Protein AF-A0A1I3MC07-F1 (afdb_monomer)

pLDDT: mean 80.24, std 15.97, range [34.09, 95.62]

Mean predicted aligned error: 20.48 Å

Sequence (296 aa):
MKSFFRLRNGIYFSRSQRMGLIVLLFLILCTQTLFFVSGFFGKMHDSSKFVENKELGLKLDSIRLIVERLEKTKKFVFNPNFITDERAYFLEMSVEEYDRLKVFREQGRFVNSAKDFQSVTGVTDAWLLKYEEKFRFPVWTTRKKVDKEGENKDWNARSKEVEIEKVDINQASKERLMEVRGIGEVLSERILKEREKFGAFVSVEQFGFIWGIKPEVALEMEKHFVVADTKLKKIIYINRADRNELKLIPYLNYGIALDIIKHRSMNGDLKSIEDLKEIKNIPLDKVGIINLYLDF

Secondary structure (DSSP, 8-state):
--PPPPPSSS----HHHHHHHHHHHHHHHHHHHHHHHHHHHHHHHHTT-----HHHHHHHHHHHHHHHHHHHHS---B-GGG--HHHHHHTT--HHHHHHHHHHHHTT----SHHHHHHHH---HHHHHHHGGGB---HHHHGGGT--SS----TT---------PEETTT--HHHHHTSTT--HHHHHHHHHHHHHHSS-S-GGGGGGSTT--HHHHHHHHHHEE----TT---EETTT--HHHHTTSTT--HHHHHHHHHHHHHH----SHHHHHTSTT--GGGHHHHHTTEE-

InterPro domains:
  IPR010994 RuvA domain 2-like [SSF47781] (160-227)
  IPR010994 RuvA domain 2-like [SSF47781] (224-283)
  IPR051675 Endonuclease/exonuclease/phosphatase family domain-containing protein 1 [PTHR21180] (151-227)
  IPR060575 SAM-like, helix-hairpin-helix tandem [PF12836] (162-224)
  IPR060575 SAM-like, helix-hairpin-helix tandem [PF12836] (235-283)

Foldseek 3Di:
DDDDDDDPDDDDDDPVRVVVVVVVVVVVVVVVVVVVVVVVVVVVVVVPPPPPVVVVVVVVVVVVVVVVVCVVPDLQADAPLPQDPVNCVVLVHDPQLVVQSVVCVVVVHGQQALVSSCVRSVDDPVSSVVCRVRHDGDPVSVVPPPPPDDDDDDPPPDPPPPQQPAAALLPDDLVLLCVQPQDDNVNSVQSVVVCVLLVHDQALCVQVVRPPQDPVSSVSNVSRYDNPDPVSAAADALLPDDLVRQCSQPPDDSVQSVLSVVLCVPPNDDDDLVSSVVRDPHPPVCSVVSVSRYDD

Organism: NCBI:txid1150112

Solvent-accessible surface area (backbone atoms only — not comparable to full-atom values): 17995 Å² total; per-residue (Å²): 139,83,89,77,89,83,74,99,68,96,75,86,71,50,78,67,53,49,52,50,52,52,53,50,53,49,51,53,51,52,52,52,50,50,54,50,49,53,56,49,54,57,54,58,68,62,71,72,64,75,69,78,48,60,68,57,52,52,48,51,52,51,51,49,53,50,50,54,49,49,58,76,67,43,86,71,64,47,42,75,87,68,66,45,75,72,50,32,53,78,66,71,49,53,72,68,31,47,47,42,45,50,55,43,42,75,72,74,47,77,64,61,46,67,70,47,40,33,72,57,27,65,59,51,71,72,58,45,71,75,46,48,89,27,54,47,73,64,77,83,53,66,61,80,74,76,81,86,73,88,77,96,71,75,98,72,74,72,80,73,74,74,78,62,80,58,41,41,57,81,73,55,51,59,68,64,46,39,70,41,80,88,31,46,74,72,52,26,54,48,53,54,50,50,30,61,74,54,67,42,57,81,50,67,71,57,46,60,74,40,88,89,50,49,68,73,38,32,60,50,45,58,57,48,34,42,60,77,68,64,81,76,60,73,72,40,48,62,74,74,51,50,62,72,60,42,40,68,42,69,96,35,46,72,66,41,23,49,45,54,53,50,45,37,74,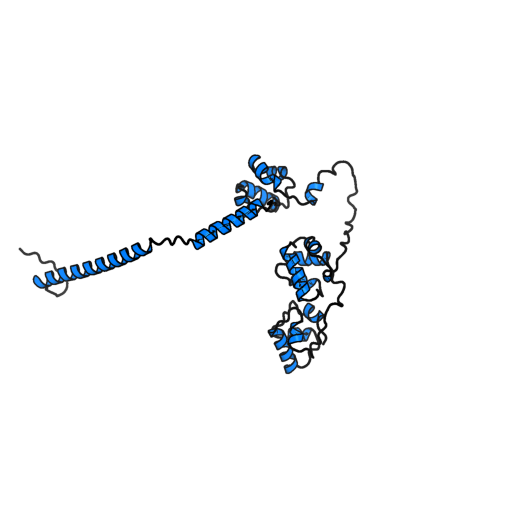74,75,41,78,59,81,51,78,69,59,52,71,73,36,90,73,55,61,73,94,45,46,74,61,44,52,77,37,49,40,105

Radius of gyration: 38.06 Å; Cα contacts (8 Å, |Δi|>4): 224; chains: 1; bounding box: 108×57×107 Å

Nearest PDB structures (foldseek):
  8dss-assembly1_B  TM=8.699E-01  e=1.090E-02  Geobacillus stearothermophilus ATCC 7953
  3bzk-assembly1_A  TM=4.511E-01  e=9.906E-02  Pseudomonas aeruginosa
  2oce-assembly1_A  TM=4.710E-01  e=3.606E-01  Pseudomonas aeruginosa PAO1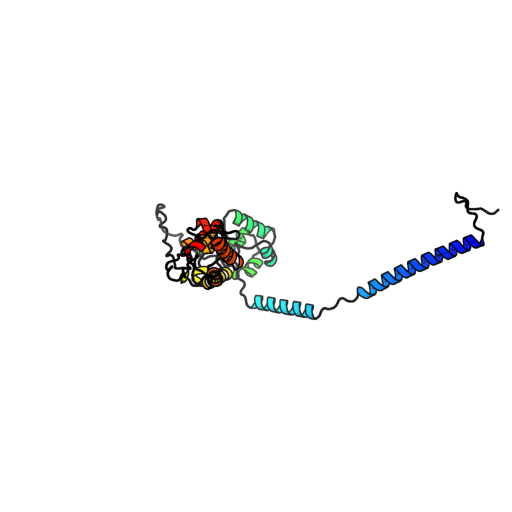
  5nr6-assembly1_A  TM=2.312E-01  e=2.942E+00  Dictyostelium discoideum

Structure (mmCIF, N/CA/C/O backbone):
data_AF-A0A1I3MC07-F1
#
_entry.id   AF-A0A1I3MC07-F1
#
loop_
_atom_site.group_PDB
_atom_site.id
_atom_site.type_symbol
_atom_site.label_atom_id
_atom_site.label_alt_id
_atom_site.label_comp_id
_atom_site.label_asym_id
_atom_site.label_entity_id
_atom_site.label_seq_id
_atom_site.pdbx_PDB_ins_code
_atom_site.Cartn_x
_atom_site.Cartn_y
_atom_site.Cartn_z
_atom_site.occupancy
_atom_site.B_iso_or_equiv
_atom_site.auth_seq_id
_atom_site.auth_comp_id
_atom_site.auth_asym_id
_atom_site.auth_atom_id
_atom_site.pdbx_PDB_model_num
ATOM 1 N N . MET A 1 1 ? 59.610 13.243 78.233 1.00 36.50 1 MET A N 1
ATOM 2 C CA . MET A 1 1 ? 59.289 11.960 77.573 1.00 36.50 1 MET A CA 1
ATOM 3 C C . MET A 1 1 ? 58.530 12.278 76.281 1.00 36.50 1 MET A C 1
ATOM 5 O O . MET A 1 1 ? 57.421 12.784 76.351 1.00 36.50 1 MET A O 1
ATOM 9 N N . LYS A 1 2 ? 59.183 12.167 75.113 1.00 41.47 2 LYS A N 1
ATOM 10 C CA . LYS A 1 2 ? 58.620 12.514 73.790 1.00 41.47 2 LYS A CA 1
ATOM 11 C C . LYS A 1 2 ? 58.251 11.214 73.073 1.00 41.47 2 LYS A C 1
ATOM 13 O O . LYS A 1 2 ? 59.145 10.435 72.760 1.00 41.47 2 LYS A O 1
ATOM 18 N N . SER A 1 3 ? 56.962 10.986 72.836 1.00 49.66 3 SER A N 1
ATOM 19 C CA . SER A 1 3 ? 56.475 9.834 72.071 1.00 49.66 3 SER A CA 1
ATOM 20 C C . SER A 1 3 ? 56.630 10.104 70.570 1.00 49.66 3 SER A C 1
ATOM 22 O O . SER A 1 3 ? 56.121 11.096 70.049 1.00 49.66 3 SER A O 1
ATOM 24 N N . PHE A 1 4 ? 57.400 9.250 69.893 1.00 51.19 4 PHE A N 1
ATOM 25 C CA . PHE A 1 4 ? 57.618 9.260 68.448 1.00 51.19 4 PHE A CA 1
ATOM 26 C C . PHE A 1 4 ? 56.686 8.238 67.789 1.00 51.19 4 PHE A C 1
ATOM 28 O O . PHE A 1 4 ? 56.799 7.043 68.044 1.00 51.19 4 PHE A O 1
ATOM 35 N N . PHE A 1 5 ? 55.817 8.696 66.890 1.00 54.25 5 PHE A N 1
ATOM 36 C CA . PHE A 1 5 ? 55.046 7.827 66.000 1.00 54.25 5 PHE A CA 1
ATOM 37 C C . PHE A 1 5 ? 55.989 7.256 64.917 1.00 54.25 5 PHE A C 1
ATOM 39 O O . PHE A 1 5 ? 56.624 8.027 64.192 1.00 54.25 5 PHE A O 1
ATOM 46 N N . ARG A 1 6 ? 56.142 5.924 64.841 1.00 46.50 6 ARG A N 1
ATOM 47 C CA . ARG A 1 6 ? 56.967 5.217 63.838 1.00 46.50 6 ARG A CA 1
ATOM 48 C C . ARG A 1 6 ? 56.084 4.729 62.686 1.00 46.50 6 ARG A C 1
ATOM 50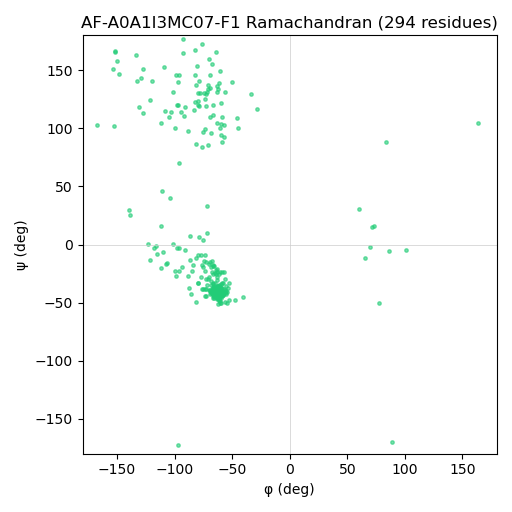 O O . ARG A 1 6 ? 55.231 3.878 62.905 1.00 46.50 6 ARG A O 1
ATOM 57 N N . LEU A 1 7 ? 56.357 5.183 61.462 1.00 54.94 7 LEU A N 1
ATOM 58 C CA . LEU A 1 7 ? 55.986 4.461 60.241 1.00 54.94 7 LEU A CA 1
ATOM 59 C C . LEU A 1 7 ? 57.232 3.749 59.699 1.00 54.94 7 LEU A C 1
ATOM 61 O O . LEU A 1 7 ? 58.329 4.305 59.643 1.00 54.94 7 LEU A O 1
ATOM 65 N N . ARG A 1 8 ? 57.050 2.466 59.394 1.00 54.91 8 ARG A N 1
ATOM 66 C CA . ARG A 1 8 ? 58.047 1.477 58.981 1.00 54.91 8 ARG A CA 1
ATOM 67 C C . ARG A 1 8 ? 58.540 1.796 57.566 1.00 54.91 8 ARG A C 1
ATOM 69 O O . ARG A 1 8 ? 57.947 1.320 56.611 1.00 54.91 8 ARG A O 1
ATOM 76 N N . ASN A 1 9 ? 59.544 2.677 57.469 1.00 53.09 9 ASN A N 1
ATOM 77 C CA . ASN A 1 9 ? 60.671 2.685 56.516 1.00 53.09 9 ASN A CA 1
ATOM 78 C C . ASN A 1 9 ? 61.359 4.073 56.490 1.00 53.09 9 ASN A C 1
ATOM 80 O O . ASN A 1 9 ? 60.849 5.032 55.924 1.00 53.09 9 ASN A O 1
ATOM 84 N N . GLY A 1 10 ? 62.539 4.157 57.114 1.00 61.03 10 GLY A N 1
ATOM 85 C CA . GLY A 1 10 ? 63.718 4.910 56.652 1.00 61.03 10 GLY A CA 1
ATOM 86 C C . GLY A 1 10 ? 63.741 6.441 56.542 1.00 61.03 10 GLY A C 1
ATOM 87 O O . GLY A 1 10 ? 64.838 6.964 56.372 1.00 61.03 10 GLY A O 1
ATOM 88 N N . ILE A 1 11 ? 62.632 7.180 56.636 1.00 61.00 11 ILE A N 1
ATOM 89 C CA . ILE A 1 11 ? 62.656 8.641 56.413 1.00 61.00 11 ILE A CA 1
ATOM 90 C C . ILE A 1 11 ? 62.372 9.401 57.714 1.00 61.00 11 ILE A C 1
ATOM 92 O O . ILE A 1 11 ? 61.239 9.478 58.194 1.00 61.00 11 ILE A O 1
ATOM 96 N N . TYR A 1 12 ? 63.419 9.976 58.308 1.00 67.38 12 TYR A N 1
ATOM 97 C CA . TYR A 1 12 ? 63.314 10.802 59.512 1.00 67.38 12 TYR A CA 1
ATOM 98 C C . TYR A 1 12 ? 63.062 12.261 59.135 1.00 67.38 12 TYR A C 1
ATOM 100 O O . TYR A 1 12 ? 63.991 13.009 58.851 1.00 67.38 12 TYR A O 1
ATOM 108 N N . PHE A 1 13 ? 61.800 12.687 59.179 1.00 74.50 13 PHE A N 1
ATOM 109 C CA . PHE A 1 13 ? 61.466 14.094 58.967 1.00 74.50 13 PHE A CA 1
ATOM 110 C C . PHE A 1 13 ? 61.709 14.926 60.229 1.00 74.50 13 PHE A C 1
ATOM 112 O O . PHE A 1 13 ? 61.212 14.578 61.314 1.00 74.50 13 PHE A O 1
ATOM 119 N N . SER A 1 14 ? 62.425 16.043 60.075 1.00 80.06 14 SER A N 1
ATOM 120 C CA . SER A 1 14 ? 62.610 17.047 61.128 1.00 80.06 14 SER A CA 1
ATOM 121 C C . SER A 1 14 ? 61.273 17.701 61.515 1.00 80.06 14 SER A C 1
ATOM 123 O O . SER A 1 14 ? 60.273 17.596 60.800 1.00 80.06 14 SER A O 1
ATOM 125 N N . ARG A 1 15 ? 61.228 18.408 62.655 1.00 76.12 15 ARG A N 1
ATOM 126 C CA . ARG A 1 15 ? 60.009 19.118 63.091 1.00 76.12 15 ARG A CA 1
ATOM 127 C C . ARG A 1 15 ? 59.510 20.106 62.029 1.00 76.12 15 ARG A C 1
ATOM 129 O O . ARG A 1 15 ? 58.307 20.172 61.809 1.00 76.12 15 ARG A O 1
ATOM 136 N N . SER A 1 16 ? 60.416 20.808 61.346 1.00 79.44 16 SER A N 1
ATOM 137 C CA . SER A 1 16 ? 60.067 21.741 60.268 1.00 79.44 16 SER A CA 1
ATOM 138 C C . SER A 1 16 ? 59.549 21.023 59.019 1.00 79.44 16 SER A C 1
ATOM 140 O O . SER A 1 16 ? 58.554 21.455 58.447 1.00 79.44 16 SER A O 1
ATOM 142 N N . GLN A 1 17 ? 60.138 19.885 58.639 1.00 84.38 17 GLN A N 1
ATOM 143 C CA . GLN A 1 17 ? 59.681 19.101 57.483 1.00 84.38 17 GLN A CA 1
ATOM 144 C C . GLN A 1 17 ? 58.288 18.493 57.693 1.00 84.38 17 GLN A C 1
ATOM 146 O O . GLN A 1 17 ? 57.483 18.473 56.767 1.00 84.38 17 GLN A O 1
ATOM 151 N N . ARG A 1 18 ? 57.965 18.046 58.915 1.00 83.88 18 ARG A N 1
ATOM 152 C CA . ARG A 1 18 ? 56.613 17.554 59.241 1.00 83.88 18 ARG A CA 1
ATOM 153 C C . ARG A 1 18 ? 55.570 18.662 59.155 1.00 83.88 18 ARG A C 1
ATOM 155 O O . ARG A 1 18 ? 54.496 18.426 58.616 1.00 83.88 18 ARG A O 1
ATOM 162 N N . MET A 1 19 ? 55.896 19.864 59.638 1.00 86.62 19 MET A N 1
ATOM 163 C CA . MET A 1 19 ? 55.010 21.023 59.490 1.00 86.62 19 MET A CA 1
ATOM 164 C C . MET A 1 19 ? 54.825 21.393 58.017 1.00 86.62 19 MET A C 1
ATOM 166 O O . MET A 1 19 ? 53.699 21.640 57.603 1.00 86.62 19 MET A O 1
ATOM 170 N N . GLY A 1 20 ? 55.892 21.337 57.213 1.00 89.69 20 GLY A N 1
ATOM 171 C CA . GLY A 1 20 ? 55.810 21.534 55.764 1.00 89.69 20 GLY A CA 1
ATOM 172 C C . GLY A 1 20 ? 54.889 20.523 55.073 1.00 89.69 20 GLY A C 1
ATOM 173 O O . GLY A 1 20 ? 54.045 20.916 54.276 1.00 89.69 20 GLY A O 1
ATOM 174 N N . LEU A 1 21 ? 54.983 19.237 55.429 1.00 89.31 21 LEU A N 1
ATOM 175 C CA . LEU A 1 21 ? 54.097 18.186 54.909 1.00 89.31 21 LEU A CA 1
ATOM 176 C C . LEU A 1 21 ? 52.629 18.405 55.291 1.00 89.31 21 LEU A C 1
ATOM 178 O O . LEU A 1 21 ? 51.749 18.206 54.458 1.00 89.31 21 LEU A O 1
ATOM 182 N N . ILE A 1 22 ? 52.361 18.837 56.526 1.00 90.69 22 ILE A N 1
ATOM 183 C CA . ILE A 1 22 ? 50.999 19.149 56.984 1.00 90.69 22 ILE A CA 1
ATOM 184 C C . ILE A 1 22 ? 50.437 20.348 56.213 1.00 90.69 22 ILE A C 1
ATOM 186 O O . ILE A 1 22 ? 49.301 20.291 55.748 1.00 90.69 22 ILE A O 1
ATOM 190 N N . VAL A 1 23 ? 51.234 21.405 56.025 1.00 93.94 23 VAL A N 1
ATOM 191 C CA . VAL A 1 23 ? 50.835 22.578 55.230 1.00 93.94 23 VAL A CA 1
ATOM 192 C C . VAL A 1 23 ? 50.569 22.182 53.777 1.00 93.94 23 VAL A C 1
ATOM 194 O O . VAL A 1 23 ? 49.564 22.601 53.214 1.00 93.94 23 VAL A O 1
ATOM 197 N N . LEU A 1 24 ? 51.414 21.334 53.184 1.00 92.19 24 LEU A N 1
ATOM 198 C CA . LEU A 1 24 ? 51.230 20.850 51.816 1.00 92.19 24 LEU A CA 1
ATOM 199 C C . LEU A 1 24 ? 49.941 20.028 51.669 1.00 92.19 24 LEU A C 1
ATOM 201 O O . LEU A 1 24 ? 49.169 20.268 50.745 1.00 92.19 24 LEU A O 1
ATOM 205 N N . LEU A 1 25 ? 49.677 19.099 52.593 1.00 93.38 25 LEU A N 1
ATOM 206 C CA . LEU A 1 25 ? 48.437 18.315 52.614 1.00 93.38 25 LEU A CA 1
ATOM 207 C C . LEU A 1 25 ? 47.204 19.209 52.755 1.00 93.38 25 LEU A C 1
ATOM 209 O O . LEU A 1 25 ? 46.210 18.991 52.066 1.00 93.38 25 LEU A O 1
ATOM 213 N N . PHE A 1 26 ? 47.280 20.237 53.601 1.00 95.44 26 PHE A N 1
ATOM 214 C CA . PHE A 1 26 ? 46.209 21.217 53.746 1.00 95.44 26 PHE A CA 1
ATOM 215 C C . PHE A 1 26 ? 45.962 21.986 52.441 1.00 95.44 26 PHE A C 1
ATOM 217 O O . PHE A 1 26 ? 44.819 22.139 52.023 1.00 95.44 26 PHE A O 1
ATOM 224 N N . LEU A 1 27 ? 47.025 22.400 51.748 1.00 94.94 27 LEU A N 1
ATOM 225 C CA . LEU A 1 27 ? 46.939 23.124 50.476 1.00 94.94 27 LEU A CA 1
ATOM 226 C C . LEU A 1 27 ? 46.323 22.257 49.361 1.00 94.94 27 LEU A C 1
ATOM 228 O O . LEU A 1 27 ? 45.484 22.734 48.591 1.00 94.94 27 LEU A O 1
ATOM 232 N N . ILE A 1 28 ? 46.675 20.967 49.314 1.00 95.31 28 ILE A N 1
ATOM 233 C CA . ILE A 1 28 ? 46.061 19.982 48.407 1.00 95.31 28 ILE A CA 1
ATOM 234 C C . ILE A 1 28 ? 44.568 19.816 48.726 1.00 95.31 28 ILE A C 1
ATOM 236 O O . ILE A 1 28 ? 43.737 19.821 47.820 1.00 95.31 28 ILE A O 1
ATOM 240 N N . LEU A 1 29 ? 44.202 19.723 50.007 1.00 95.31 29 LEU A N 1
ATOM 241 C CA . LEU A 1 29 ? 42.801 19.601 50.405 1.00 95.31 29 LEU A CA 1
ATOM 242 C C . LEU A 1 29 ? 42.001 20.860 50.030 1.00 95.31 29 LEU A C 1
ATOM 244 O O . LEU A 1 29 ? 40.920 20.750 49.460 1.00 95.31 29 LEU A O 1
ATOM 248 N N . CYS A 1 30 ? 42.548 22.054 50.282 1.00 95.31 30 CYS A N 1
ATOM 249 C CA . CYS A 1 30 ? 41.926 23.331 49.921 1.00 95.31 30 CYS A CA 1
ATOM 250 C C . CYS A 1 30 ? 41.732 23.498 48.410 1.00 95.31 30 CYS A C 1
ATOM 252 O O . CYS A 1 30 ? 40.721 24.039 47.971 1.00 95.31 30 CYS A O 1
ATOM 254 N N . THR A 1 31 ? 42.688 23.045 47.599 1.00 92.75 31 THR A N 1
ATOM 255 C CA . THR A 1 31 ? 42.556 23.099 46.134 1.00 92.75 31 THR A CA 1
ATOM 256 C C . THR A 1 31 ? 41.505 22.113 45.626 1.00 92.75 31 THR A C 1
ATOM 258 O O . THR A 1 31 ? 40.705 22.476 44.764 1.00 92.75 31 THR A O 1
ATOM 261 N N . GLN A 1 32 ? 41.426 20.908 46.201 1.00 91.56 32 GLN A N 1
ATOM 262 C CA . GLN A 1 32 ? 40.365 19.945 45.886 1.00 91.56 32 GLN A CA 1
ATOM 263 C C . GLN A 1 32 ? 38.975 20.453 46.290 1.00 91.56 32 GLN A C 1
ATOM 265 O O . GLN A 1 32 ? 38.033 20.323 45.506 1.00 91.56 32 GLN A O 1
ATOM 270 N N . THR A 1 33 ? 38.831 21.074 47.467 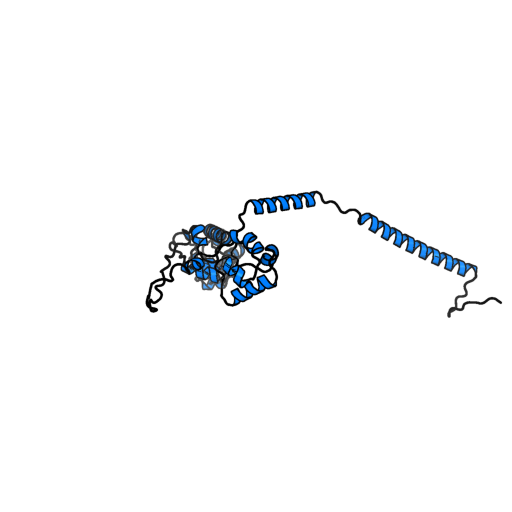1.00 90.44 33 THR A N 1
ATOM 271 C CA . THR A 1 33 ? 37.547 21.655 47.892 1.00 90.44 33 THR A CA 1
ATOM 272 C C . THR A 1 33 ? 37.144 22.838 47.019 1.00 90.44 33 THR A C 1
ATOM 274 O O . THR A 1 33 ? 35.982 22.918 46.632 1.00 90.44 33 THR A O 1
ATOM 277 N N . LEU A 1 34 ? 38.081 23.705 46.624 1.00 90.69 34 LEU A N 1
ATOM 278 C CA . LEU A 1 34 ? 37.825 24.783 45.662 1.00 90.69 34 LEU A CA 1
ATOM 279 C C . LEU A 1 34 ? 37.322 24.253 44.314 1.00 90.69 34 LEU A C 1
ATOM 281 O O . LEU A 1 34 ? 36.357 24.792 43.778 1.00 90.69 34 LEU A O 1
ATOM 285 N N . PHE A 1 35 ? 37.934 23.188 43.788 1.00 89.56 35 PHE A N 1
ATOM 286 C CA . PHE A 1 35 ? 37.517 22.575 42.522 1.00 89.56 35 PHE A CA 1
ATOM 287 C C . PHE A 1 35 ? 36.141 21.899 42.626 1.00 89.56 35 PHE A C 1
ATOM 289 O O . PHE A 1 35 ? 35.323 21.976 41.710 1.00 89.56 35 PHE A O 1
ATOM 296 N N . PHE A 1 36 ? 35.853 21.259 43.762 1.00 87.00 36 PHE A N 1
ATOM 297 C CA . PHE A 1 36 ? 34.544 20.663 44.020 1.00 87.00 36 PHE A CA 1
ATOM 298 C C . PHE A 1 36 ? 33.449 21.730 44.141 1.00 87.00 36 PHE A C 1
ATOM 300 O O . PHE A 1 36 ? 32.384 21.597 43.540 1.00 87.00 36 PHE A O 1
ATOM 307 N N . VAL A 1 37 ? 33.723 22.819 44.864 1.00 85.19 37 VAL A N 1
ATOM 308 C CA . VAL A 1 37 ? 32.797 23.945 45.029 1.00 85.19 37 VAL A CA 1
ATOM 309 C C . VAL A 1 37 ? 32.569 24.662 43.695 1.00 85.19 37 VAL A C 1
ATOM 311 O O . VAL A 1 37 ? 31.419 24.916 43.348 1.00 85.19 37 VAL A O 1
ATOM 314 N N . SER A 1 38 ? 33.608 24.921 42.893 1.00 80.75 38 SER A N 1
ATOM 315 C CA . SER A 1 38 ? 33.438 25.545 41.571 1.00 80.75 38 SER A CA 1
ATOM 316 C C . SER A 1 38 ? 32.632 24.664 40.607 1.00 80.75 38 SER A C 1
ATOM 318 O O . SER A 1 38 ? 31.739 25.167 39.923 1.00 80.75 38 SER A O 1
ATOM 320 N N . GLY A 1 39 ? 32.861 23.346 40.606 1.00 75.62 39 GLY A N 1
ATOM 321 C CA . GLY A 1 39 ? 32.066 22.388 39.832 1.00 75.62 39 GLY A CA 1
ATOM 322 C C . GLY A 1 39 ? 30.612 22.263 40.307 1.00 75.62 39 GLY A C 1
ATOM 323 O O . GLY A 1 39 ? 29.710 22.072 39.490 1.00 75.62 39 GLY A O 1
ATOM 324 N N . PHE A 1 40 ? 30.360 22.404 41.612 1.00 72.06 40 PHE A N 1
ATOM 325 C CA . PHE A 1 40 ? 29.014 22.381 42.192 1.00 72.06 40 PHE A CA 1
ATOM 326 C C . PHE A 1 40 ? 28.229 23.668 41.890 1.00 72.06 40 PHE A C 1
ATOM 328 O O . PHE A 1 40 ? 27.086 23.596 41.439 1.00 72.06 40 PHE A O 1
ATOM 335 N N . PHE A 1 41 ? 28.850 24.844 42.033 1.00 63.16 41 PHE A N 1
ATOM 336 C CA . PHE A 1 41 ? 28.229 26.121 41.659 1.00 63.16 41 PHE A CA 1
ATOM 337 C C . PHE A 1 41 ? 28.015 26.249 40.143 1.00 63.16 41 PHE A C 1
ATOM 339 O O . PHE A 1 41 ? 26.987 26.778 39.721 1.00 63.16 41 PHE A O 1
ATOM 346 N N . GLY A 1 42 ? 28.915 25.693 39.321 1.00 62.34 42 GLY A N 1
ATOM 347 C CA . GLY A 1 42 ? 28.729 25.608 37.869 1.00 62.34 42 GLY A CA 1
ATOM 348 C C . GLY A 1 42 ? 27.494 24.790 37.467 1.00 62.34 42 GLY A C 1
ATOM 349 O O . GLY A 1 42 ? 26.768 25.186 36.561 1.00 62.34 42 GLY A O 1
ATOM 350 N N . LYS A 1 43 ? 27.195 23.699 38.187 1.00 57.81 43 LYS A N 1
ATOM 351 C CA . LYS A 1 43 ? 25.987 22.881 37.961 1.00 57.81 43 LYS A CA 1
ATOM 352 C C . LYS A 1 43 ? 24.705 23.507 38.527 1.00 57.81 43 LYS A C 1
ATOM 354 O O . LYS A 1 43 ? 23.632 23.279 37.978 1.00 57.81 43 LYS A O 1
ATOM 359 N N . MET A 1 44 ? 24.793 24.321 39.582 1.00 54.75 44 MET A N 1
ATOM 360 C CA . MET A 1 44 ? 23.635 25.057 40.114 1.00 54.75 44 MET A CA 1
ATOM 361 C C . MET A 1 44 ? 23.193 26.225 39.218 1.00 54.75 44 MET A C 1
ATOM 363 O O . MET A 1 44 ? 22.003 26.528 39.186 1.00 54.75 44 MET A O 1
ATOM 367 N N . HIS A 1 45 ? 24.103 26.854 38.464 1.00 53.25 45 HIS A N 1
ATOM 368 C CA . HIS A 1 45 ? 23.737 27.938 37.539 1.00 53.25 45 HIS A CA 1
ATOM 369 C C . HIS A 1 45 ? 23.040 27.444 36.255 1.00 53.25 45 HIS A C 1
ATOM 371 O O . HIS A 1 45 ? 22.345 28.220 35.605 1.00 53.25 45 HIS A O 1
ATOM 377 N N . ASP A 1 46 ? 23.180 26.160 35.911 1.00 51.94 46 ASP A N 1
ATOM 378 C CA . ASP A 1 46 ? 22.566 25.563 34.712 1.00 51.94 46 ASP A CA 1
ATOM 379 C C . ASP A 1 46 ? 21.195 24.910 34.999 1.00 51.94 46 ASP A C 1
ATOM 381 O O . ASP A 1 46 ? 20.355 24.759 34.117 1.00 51.94 46 ASP A O 1
ATOM 385 N N . SER A 1 47 ? 20.902 24.598 36.267 1.00 49.41 47 SER A N 1
ATOM 386 C CA . SER A 1 47 ? 19.628 23.987 36.683 1.00 49.41 47 SER A CA 1
ATOM 387 C C . SER A 1 47 ? 18.446 24.970 36.756 1.00 49.41 47 SER A C 1
ATOM 389 O O . SER A 1 47 ? 17.314 24.529 36.954 1.00 49.41 47 SER A O 1
ATOM 391 N N . SER A 1 48 ? 18.669 26.284 36.632 1.00 46.22 48 SER A N 1
ATOM 392 C CA . SER A 1 48 ? 17.615 27.308 36.759 1.00 46.22 48 SER A CA 1
ATOM 393 C C . SER A 1 48 ? 17.100 27.857 35.426 1.00 46.22 48 SER A C 1
ATOM 395 O O . SER A 1 48 ? 16.175 28.668 35.420 1.00 46.22 48 SER A O 1
ATOM 397 N N . LYS A 1 49 ? 17.611 27.377 34.287 1.00 46.06 49 LYS A N 1
ATOM 398 C CA . LYS A 1 49 ? 16.987 27.612 32.980 1.00 46.06 49 LYS A CA 1
ATOM 399 C C . LYS A 1 49 ? 16.097 26.431 32.604 1.00 46.06 49 LYS A C 1
ATOM 401 O O . LYS A 1 49 ? 16.351 25.725 31.632 1.00 46.06 49 LYS A O 1
ATOM 406 N N . PHE A 1 50 ? 14.977 26.284 33.314 1.00 45.69 50 PHE A N 1
ATOM 407 C CA . PHE A 1 50 ? 13.764 25.881 32.607 1.00 45.69 50 PHE A CA 1
ATOM 408 C C . PHE A 1 50 ? 13.525 26.990 31.582 1.00 45.69 50 PHE A C 1
ATOM 410 O O . PHE A 1 50 ? 13.010 28.058 31.906 1.00 45.69 50 PHE A O 1
ATOM 417 N N . VAL A 1 51 ? 14.020 26.792 30.361 1.00 56.06 51 VAL A N 1
ATOM 418 C CA . VAL A 1 51 ? 13.595 27.599 29.227 1.00 56.06 51 VAL A CA 1
ATOM 419 C C . VAL A 1 51 ? 12.105 27.327 29.137 1.00 56.06 51 VAL A C 1
ATOM 421 O O . VAL A 1 51 ? 11.696 26.264 28.672 1.00 56.06 51 VAL A O 1
ATOM 424 N N . GLU A 1 52 ? 11.297 28.250 29.657 1.00 55.38 52 GLU A N 1
ATOM 425 C CA . GLU A 1 52 ? 9.892 28.354 29.308 1.00 55.38 52 GLU A CA 1
ATOM 426 C C . GLU A 1 52 ? 9.888 28.584 27.804 1.00 55.38 52 GLU A C 1
ATOM 428 O O . GLU A 1 52 ? 10.065 29.690 27.291 1.00 55.38 52 GLU A O 1
ATOM 433 N N . ASN A 1 53 ? 9.876 27.470 27.085 1.00 64.81 53 ASN A N 1
ATOM 434 C CA . ASN A 1 53 ? 10.015 27.445 25.657 1.00 64.81 53 ASN A CA 1
ATOM 435 C C . ASN A 1 53 ? 8.653 27.903 25.158 1.00 64.81 53 ASN A C 1
ATOM 437 O O . ASN A 1 53 ? 7.754 27.098 24.944 1.00 64.81 53 ASN A O 1
ATOM 441 N N . LYS A 1 54 ? 8.464 29.225 25.110 1.00 68.94 54 LYS A N 1
ATOM 442 C CA . LYS A 1 54 ? 7.201 29.880 24.766 1.00 68.94 54 LYS A CA 1
ATOM 443 C C . LYS A 1 54 ? 6.666 29.341 23.446 1.00 68.94 54 LYS A C 1
ATOM 445 O O . LYS A 1 54 ? 5.468 29.176 23.286 1.00 68.94 54 LYS A O 1
ATOM 450 N N . GLU A 1 55 ? 7.561 28.983 22.531 1.00 71.94 55 GLU A N 1
ATOM 451 C CA . GLU A 1 55 ? 7.227 28.311 21.281 1.00 71.94 55 GLU A CA 1
ATOM 452 C C . GLU A 1 55 ? 6.629 26.911 21.496 1.00 71.94 55 GLU A C 1
ATOM 454 O O . GLU A 1 55 ? 5.683 26.524 20.818 1.00 71.94 55 GLU A O 1
ATOM 459 N N . LEU A 1 56 ? 7.147 26.156 22.462 1.00 75.94 56 LEU A N 1
ATOM 460 C CA . LEU A 1 56 ? 6.661 24.832 22.846 1.00 75.94 56 LEU A CA 1
ATOM 461 C C . LEU A 1 56 ? 5.324 24.920 23.599 1.00 75.94 56 LEU A C 1
ATOM 463 O O . LEU A 1 56 ? 4.431 24.125 23.322 1.00 75.94 56 LEU A O 1
ATOM 467 N N . GLY A 1 57 ? 5.147 25.931 24.457 1.00 76.81 57 GLY A N 1
ATOM 468 C CA . GLY A 1 57 ? 3.857 26.266 25.073 1.00 76.81 57 GLY A CA 1
ATOM 469 C C . GLY A 1 57 ? 2.800 26.641 24.030 1.00 76.81 57 GLY A C 1
ATOM 470 O O . GLY A 1 57 ? 1.728 26.050 23.999 1.00 76.81 57 GLY A O 1
ATOM 471 N N . LEU A 1 58 ? 3.142 27.515 23.077 1.00 81.25 58 LEU A N 1
ATOM 472 C CA . LEU A 1 58 ? 2.264 27.887 21.958 1.00 81.25 58 LEU A CA 1
ATOM 473 C C . LEU A 1 58 ? 1.939 26.695 21.040 1.00 81.25 58 LEU A C 1
ATOM 475 O O . LEU A 1 58 ? 0.820 26.578 20.535 1.00 81.25 58 LEU A O 1
ATOM 479 N N . LYS A 1 59 ? 2.893 25.781 20.823 1.00 82.75 59 LYS A N 1
ATOM 480 C CA . LYS A 1 59 ? 2.655 24.522 20.099 1.00 82.75 59 LYS A CA 1
ATOM 481 C C . LYS A 1 59 ? 1.698 23.610 20.866 1.00 82.75 59 LYS A C 1
ATOM 483 O O . LYS A 1 59 ? 0.771 23.084 20.262 1.00 82.75 59 LYS A O 1
ATOM 488 N N . LEU A 1 60 ? 1.871 23.456 22.176 1.00 80.25 60 LEU A N 1
ATOM 489 C CA . LEU A 1 60 ? 0.966 22.663 23.011 1.00 80.25 60 LEU A CA 1
ATOM 490 C C . LEU A 1 60 ? -0.448 23.255 23.040 1.00 80.25 60 LEU A C 1
ATOM 492 O O . LEU A 1 60 ? -1.414 22.521 22.839 1.00 80.25 60 LEU A O 1
ATOM 496 N N . ASP A 1 61 ? -0.570 24.572 23.191 1.00 83.81 61 ASP A N 1
ATOM 497 C CA . ASP A 1 61 ? -1.859 25.267 23.201 1.00 83.81 61 ASP A CA 1
ATOM 498 C C . ASP A 1 61 ? -2.560 25.188 21.839 1.00 83.81 61 ASP A C 1
ATOM 500 O O . ASP A 1 61 ? -3.758 24.917 21.768 1.00 83.81 61 ASP A O 1
ATOM 504 N N . SER A 1 62 ? -1.826 25.348 20.734 1.00 84.94 62 SER A N 1
ATOM 505 C CA . SER A 1 62 ? -2.400 25.195 19.388 1.00 84.94 62 SER A CA 1
ATOM 506 C C . SER A 1 62 ? -2.821 23.756 19.084 1.00 84.94 62 SER A C 1
ATOM 508 O O . SER A 1 62 ? -3.902 23.554 18.530 1.00 84.94 62 SER A O 1
ATOM 510 N N . ILE A 1 63 ? -2.039 22.751 19.496 1.00 86.00 63 ILE A N 1
ATOM 511 C CA . ILE A 1 63 ? -2.423 21.334 19.391 1.00 86.00 63 ILE A CA 1
ATOM 512 C C . ILE A 1 63 ? -3.688 21.074 20.209 1.00 86.00 63 ILE A C 1
ATOM 514 O O . ILE A 1 63 ? -4.629 20.470 19.696 1.00 86.00 63 ILE A O 1
ATOM 518 N N . ARG A 1 64 ? -3.752 21.575 21.446 1.00 84.06 64 ARG A N 1
ATOM 519 C CA . ARG A 1 64 ? -4.923 21.435 22.316 1.00 84.06 64 ARG A CA 1
ATOM 520 C C . ARG A 1 64 ? -6.170 22.062 21.698 1.00 84.06 64 ARG A C 1
ATOM 522 O O . ARG A 1 64 ? -7.210 21.415 21.656 1.00 84.06 64 ARG A O 1
ATOM 529 N N . LEU A 1 65 ? -6.064 23.272 21.150 1.00 85.50 65 LEU A N 1
ATOM 530 C CA . LEU A 1 65 ? -7.172 23.947 20.464 1.00 85.50 65 LEU A CA 1
ATOM 531 C C . LEU A 1 65 ? -7.633 23.192 19.209 1.00 85.50 65 LEU A C 1
ATOM 533 O O . LEU A 1 65 ? -8.829 23.167 18.913 1.00 85.50 65 LEU A O 1
ATOM 537 N N . ILE A 1 66 ? -6.709 22.574 18.466 1.00 78.62 66 ILE A N 1
ATOM 538 C CA . ILE A 1 66 ? -7.040 21.718 17.319 1.00 78.62 66 ILE A CA 1
ATOM 539 C C . ILE A 1 66 ? -7.774 20.464 17.794 1.00 78.62 66 ILE A C 1
ATOM 541 O O . ILE A 1 66 ? -8.805 20.132 17.216 1.00 78.62 66 ILE A O 1
ATOM 545 N N . VAL A 1 67 ? -7.296 19.798 18.848 1.00 76.81 67 VAL A N 1
ATOM 546 C CA . VAL A 1 67 ? -7.949 18.617 19.432 1.00 76.81 67 VAL A CA 1
ATOM 547 C C . VAL A 1 67 ? -9.347 18.971 19.937 1.00 76.81 67 VAL A C 1
ATOM 549 O O . VAL A 1 67 ? -10.307 18.345 19.503 1.00 76.81 67 VAL A O 1
ATOM 552 N N . GLU A 1 68 ? -9.505 20.036 20.727 1.00 78.25 68 GLU A N 1
ATOM 553 C CA . GLU A 1 68 ? -10.815 20.490 21.215 1.00 78.25 68 GLU A CA 1
ATOM 554 C C . GLU A 1 68 ? -11.761 20.877 20.066 1.00 78.25 68 GLU A C 1
ATOM 556 O O . GLU A 1 68 ? -12.961 20.597 20.111 1.00 78.25 68 GLU A O 1
ATOM 561 N N . ARG A 1 69 ? -11.246 21.505 18.998 1.00 71.00 69 ARG A N 1
ATOM 562 C CA . ARG A 1 69 ? -12.039 21.810 17.797 1.00 71.00 69 ARG A CA 1
ATOM 563 C C . ARG A 1 69 ? -12.439 20.533 17.062 1.00 71.00 69 ARG A C 1
ATOM 565 O O . ARG A 1 69 ? -13.581 20.436 16.619 1.00 71.00 69 ARG A O 1
ATOM 572 N N . LEU A 1 70 ? -11.543 19.560 16.928 1.00 63.38 70 LEU A N 1
ATOM 573 C CA . LEU A 1 70 ? -11.833 18.266 16.307 1.00 63.38 70 LEU A CA 1
ATOM 574 C C . LEU A 1 70 ? -12.845 17.462 17.130 1.00 63.38 70 LEU A C 1
ATOM 576 O O . LEU A 1 70 ? -13.733 16.855 16.542 1.00 63.38 70 LEU A O 1
ATOM 580 N N . GLU A 1 71 ? -12.773 17.511 18.457 1.00 61.09 71 GLU A N 1
ATOM 581 C CA . GLU A 1 71 ? -13.739 16.880 19.363 1.00 61.09 71 GLU A CA 1
ATOM 582 C C . GLU A 1 71 ? -15.113 17.554 19.309 1.00 61.09 71 GLU A C 1
ATOM 584 O O . GLU A 1 71 ? -16.132 16.869 19.255 1.00 61.09 71 GLU A O 1
ATOM 589 N N . LYS A 1 72 ? -15.164 18.891 19.248 1.00 61.97 72 LYS A N 1
ATOM 590 C CA . LYS A 1 72 ? -16.427 19.637 19.100 1.00 61.97 72 LYS A CA 1
ATOM 591 C C . LYS A 1 72 ? -17.065 19.471 17.719 1.00 61.97 72 LYS A C 1
ATOM 593 O O . LYS A 1 72 ? -18.280 19.600 17.600 1.00 61.97 72 LYS A O 1
ATOM 598 N N . THR A 1 73 ? -16.274 19.216 16.675 1.00 49.81 73 THR A N 1
ATOM 599 C CA . THR A 1 73 ? -16.767 19.140 15.286 1.00 49.81 73 THR A CA 1
ATOM 600 C C . THR A 1 73 ? -17.006 17.715 14.792 1.00 49.81 73 THR A C 1
ATOM 602 O O . THR A 1 73 ? -17.884 17.509 13.954 1.00 49.81 73 THR A O 1
ATOM 605 N N . LYS A 1 74 ? -16.303 16.703 15.317 1.00 50.38 74 LYS A N 1
ATOM 606 C CA . LYS A 1 74 ? -16.601 15.298 15.021 1.00 50.38 74 LYS A CA 1
ATOM 607 C C . LYS A 1 74 ? -17.575 14.755 16.055 1.00 50.38 74 LYS A C 1
ATOM 609 O O . LYS A 1 74 ? -17.197 14.464 17.184 1.00 50.38 74 LYS A O 1
ATOM 614 N N . LYS A 1 75 ? -18.810 14.487 15.626 1.00 57.28 75 LYS A N 1
ATOM 615 C CA . LYS A 1 75 ? -19.668 13.490 16.284 1.00 57.28 75 LYS A CA 1
ATOM 616 C C . LYS A 1 75 ? -18.915 12.154 16.279 1.00 57.28 75 LYS A C 1
ATOM 618 O O . LYS A 1 75 ? -18.933 11.429 15.287 1.00 57.28 75 LYS A O 1
ATOM 623 N N . PHE A 1 76 ? -18.169 11.882 17.346 1.00 63.66 76 PHE A N 1
ATOM 624 C CA . PHE A 1 76 ? -17.370 10.673 17.490 1.00 63.66 76 PHE A CA 1
ATOM 625 C C . PHE A 1 76 ? -18.313 9.485 17.651 1.00 63.66 76 PHE A C 1
ATOM 627 O O . PHE A 1 76 ? -18.992 9.364 18.666 1.00 63.66 76 PHE A O 1
ATOM 634 N N . VAL A 1 77 ? -18.372 8.633 16.631 1.00 76.00 77 VAL A N 1
ATOM 635 C CA . VAL A 1 77 ? -19.203 7.429 16.598 1.00 76.00 77 VAL A CA 1
ATOM 636 C C . VAL A 1 77 ? -18.309 6.204 16.442 1.00 76.00 77 VAL A C 1
ATOM 638 O O . VAL A 1 77 ? -17.316 6.251 15.716 1.00 76.00 77 VAL A O 1
ATOM 641 N N . PHE A 1 78 ? -18.628 5.108 17.126 1.00 78.69 78 PHE A N 1
ATOM 642 C CA . PHE A 1 78 ? -17.805 3.898 17.116 1.00 78.69 78 PHE A CA 1
ATOM 643 C C . PHE A 1 78 ? -18.638 2.632 17.309 1.00 78.69 78 PHE A C 1
ATOM 645 O O . PHE A 1 78 ? -19.741 2.665 17.847 1.00 78.69 78 PHE A O 1
ATOM 652 N N . ASN A 1 79 ? -18.100 1.495 16.870 1.00 84.25 79 ASN A N 1
ATOM 653 C CA . ASN A 1 79 ? -18.721 0.199 17.108 1.00 84.25 79 ASN A CA 1
ATOM 654 C C . ASN A 1 79 ? -18.184 -0.398 18.421 1.00 84.25 79 ASN A C 1
ATOM 656 O O . ASN A 1 79 ? -16.978 -0.654 18.506 1.00 84.25 79 ASN A O 1
ATOM 660 N N . PRO A 1 80 ? -19.043 -0.643 19.428 1.00 86.75 80 PRO A N 1
ATOM 661 C CA . PRO A 1 80 ? -18.605 -1.157 20.722 1.00 86.75 80 PRO A CA 1
ATOM 662 C C . PRO A 1 80 ? -17.994 -2.566 20.636 1.00 86.75 80 PRO A C 1
ATOM 664 O O . PRO A 1 80 ? -17.109 -2.907 21.413 1.00 86.75 80 PRO A O 1
ATOM 667 N N . ASN A 1 81 ? -18.355 -3.361 19.623 1.00 85.62 81 ASN A N 1
ATOM 668 C CA . ASN A 1 81 ? -17.712 -4.646 19.335 1.00 85.62 81 ASN A CA 1
ATOM 669 C C . ASN A 1 81 ? -16.300 -4.515 18.768 1.00 85.62 81 ASN A C 1
ATOM 671 O O . ASN A 1 81 ? -15.805 -5.500 18.242 1.00 85.62 81 ASN A O 1
ATOM 675 N N . PHE A 1 82 ? -15.679 -3.336 18.757 1.00 83.25 82 PHE A N 1
ATOM 676 C CA . PHE A 1 82 ? -14.296 -3.131 18.314 1.00 83.25 82 PHE A CA 1
ATOM 677 C C . PHE A 1 82 ? -13.530 -2.157 19.215 1.00 83.25 82 PHE A C 1
ATOM 679 O O . PHE A 1 82 ? -12.558 -1.538 18.785 1.00 83.25 82 PHE A O 1
ATOM 686 N N . ILE A 1 83 ? -13.954 -2.036 20.476 1.00 84.75 83 ILE A N 1
ATOM 687 C CA . ILE A 1 83 ? -13.176 -1.345 21.508 1.00 84.75 83 ILE A CA 1
ATOM 688 C C . ILE A 1 83 ? -11.865 -2.121 21.713 1.00 84.75 83 ILE A C 1
ATOM 690 O O . ILE A 1 83 ? -11.885 -3.353 21.800 1.00 84.75 83 ILE A O 1
ATOM 694 N N . THR A 1 84 ? -10.747 -1.396 21.703 1.00 79.69 84 THR A N 1
ATOM 695 C CA . THR A 1 84 ? -9.415 -1.873 22.101 1.00 79.69 84 THR A CA 1
ATOM 696 C C . THR A 1 84 ? -9.188 -1.552 23.576 1.00 79.69 84 THR A C 1
ATOM 698 O O . THR A 1 84 ? -9.902 -0.724 24.132 1.00 79.69 84 THR A O 1
ATOM 701 N N . ASP A 1 85 ? -8.188 -2.160 24.195 1.00 79.44 85 ASP A N 1
ATOM 702 C CA . ASP A 1 85 ? -7.738 -1.869 25.561 1.00 79.44 85 ASP A CA 1
ATOM 703 C C . ASP A 1 85 ? -7.444 -0.374 25.773 1.00 79.44 85 ASP A C 1
ATOM 705 O O . ASP A 1 85 ? -7.984 0.248 26.687 1.00 79.44 85 ASP A O 1
ATOM 709 N N . GLU A 1 86 ? -6.692 0.240 24.859 1.00 78.31 86 GLU A N 1
ATOM 710 C CA . GLU A 1 86 ? -6.408 1.679 24.874 1.00 78.31 86 GLU A CA 1
ATOM 711 C C . GLU A 1 86 ? -7.697 2.512 24.815 1.00 78.31 86 GLU A C 1
ATOM 713 O O . GLU A 1 86 ? -7.866 3.495 25.536 1.00 78.31 86 GLU A O 1
ATOM 718 N N . ARG A 1 87 ? -8.649 2.115 23.961 1.00 78.38 87 ARG A N 1
ATOM 719 C CA . ARG A 1 87 ? -9.932 2.816 23.831 1.00 78.38 87 ARG A CA 1
ATOM 720 C C . ARG A 1 87 ? -10.830 2.594 25.037 1.00 78.38 87 ARG A C 1
ATOM 722 O O . ARG A 1 87 ? -11.548 3.517 25.393 1.00 78.38 87 ARG A O 1
ATOM 729 N N . ALA A 1 88 ? -10.803 1.417 25.653 1.00 86.94 88 ALA A N 1
ATOM 730 C CA . ALA A 1 88 ? -11.548 1.132 26.872 1.00 86.94 88 ALA A CA 1
ATOM 731 C C . ALA A 1 88 ? -11.102 2.070 28.000 1.00 86.94 88 ALA A C 1
ATOM 733 O O . ALA A 1 88 ? -11.950 2.651 28.673 1.00 86.94 88 ALA A O 1
ATOM 734 N N . TYR A 1 89 ? -9.792 2.318 28.108 1.00 85.38 89 TYR A N 1
ATOM 735 C CA . TYR A 1 89 ? -9.237 3.304 29.033 1.00 85.38 89 TYR A CA 1
ATOM 736 C C . TYR A 1 89 ? -9.762 4.725 28.764 1.00 85.38 89 TYR A C 1
ATOM 738 O O . TYR A 1 89 ? -10.287 5.370 29.669 1.00 85.38 89 TYR A O 1
ATOM 746 N N . PHE A 1 90 ? -9.707 5.208 27.515 1.00 82.19 90 PHE A N 1
ATOM 747 C CA . PHE A 1 90 ? -10.248 6.535 27.161 1.00 82.19 90 PHE A CA 1
ATOM 748 C C . PHE A 1 90 ? -11.768 6.651 27.323 1.00 82.19 90 PHE A C 1
ATOM 750 O O . PHE A 1 90 ? -12.298 7.751 27.483 1.00 82.19 90 PHE A O 1
ATOM 757 N N . LEU A 1 91 ? -12.477 5.527 27.250 1.00 88.00 91 LEU A N 1
ATOM 758 C CA . LEU A 1 91 ? -13.912 5.450 27.480 1.00 88.00 91 LEU A CA 1
ATOM 759 C C . LEU A 1 91 ? -14.258 5.264 28.961 1.00 88.00 91 LEU A C 1
ATOM 761 O O . LEU A 1 91 ? -15.429 5.074 29.253 1.00 88.00 91 LEU A O 1
ATOM 765 N N . GLU A 1 92 ? -13.293 5.332 29.883 1.00 90.44 92 GLU A N 1
ATOM 766 C CA . GLU A 1 92 ? -13.521 5.191 31.329 1.00 90.44 92 GLU A CA 1
ATOM 767 C C . GLU A 1 92 ? -14.138 3.829 31.712 1.00 90.44 92 GLU A C 1
ATOM 769 O O . GLU A 1 92 ? -14.902 3.738 32.671 1.00 90.44 92 GLU A O 1
ATOM 774 N N . MET A 1 93 ? -13.841 2.769 30.950 1.00 90.69 93 MET A N 1
ATOM 775 C CA . MET A 1 93 ? -14.240 1.399 31.292 1.00 90.69 93 MET A CA 1
ATOM 776 C C . MET A 1 93 ? -13.259 0.786 32.293 1.00 90.69 93 MET A C 1
ATOM 778 O O . MET A 1 93 ? -12.048 1.015 32.209 1.00 90.69 93 MET A O 1
ATOM 782 N N . SER A 1 94 ? -13.762 -0.051 33.198 1.00 94.31 94 SER A N 1
ATOM 783 C CA . SER A 1 94 ? -12.904 -0.876 34.046 1.00 94.31 94 SER A CA 1
ATOM 784 C C . SER A 1 94 ? -12.224 -1.985 33.230 1.00 94.31 94 SER A C 1
ATOM 786 O O . SER A 1 94 ? -12.683 -2.376 32.150 1.00 94.31 94 SER A O 1
ATOM 788 N N . VAL A 1 95 ? -11.124 -2.521 33.763 1.00 92.25 95 VAL A N 1
ATOM 789 C CA . VAL A 1 95 ? -10.401 -3.637 33.134 1.00 92.25 95 VAL A CA 1
ATOM 790 C C . VAL A 1 95 ? -11.315 -4.861 33.029 1.00 92.25 95 VAL A C 1
ATOM 792 O O . VAL A 1 95 ? -11.394 -5.491 31.979 1.00 92.25 95 VAL A O 1
ATOM 795 N N . GLU A 1 96 ? -12.097 -5.136 34.073 1.00 94.69 96 GLU A N 1
ATOM 796 C CA . GLU A 1 96 ? -13.031 -6.261 34.134 1.00 94.69 96 GLU A CA 1
ATOM 797 C C . GLU A 1 96 ? -14.193 -6.110 33.141 1.00 94.69 96 GLU A C 1
ATOM 799 O O . GLU A 1 96 ? -14.625 -7.090 32.530 1.00 94.69 96 GLU A O 1
ATOM 804 N N . GLU A 1 97 ? -14.713 -4.892 32.962 1.00 94.94 97 GLU A N 1
ATOM 805 C CA . GLU A 1 97 ? -15.771 -4.602 31.986 1.00 94.94 97 GLU A CA 1
ATOM 806 C C . GLU A 1 97 ? -15.294 -4.845 30.549 1.00 94.94 97 GLU A C 1
ATOM 808 O O . GLU A 1 97 ? -16.020 -5.428 29.733 1.00 94.94 97 GLU A O 1
ATOM 813 N N . TYR A 1 98 ? -14.060 -4.434 30.247 1.00 93.62 98 TYR A N 1
ATOM 814 C CA . TYR A 1 98 ? -13.423 -4.685 28.958 1.00 93.62 98 TYR A CA 1
ATOM 815 C C . TYR A 1 98 ? -13.092 -6.167 28.751 1.00 93.62 98 TYR A C 1
ATOM 817 O O . TYR A 1 98 ? -13.360 -6.709 27.676 1.00 93.62 98 TYR A O 1
ATOM 825 N N . ASP A 1 99 ? -12.574 -6.855 29.766 1.00 94.06 99 ASP A N 1
ATOM 826 C CA . ASP A 1 99 ? -12.222 -8.271 29.664 1.00 94.06 99 ASP A CA 1
ATOM 827 C C . ASP A 1 99 ? -13.451 -9.143 29.390 1.00 94.06 99 ASP A C 1
ATOM 829 O O . ASP A 1 99 ? -13.403 -10.029 28.532 1.00 94.06 99 ASP A O 1
ATOM 833 N N . ARG A 1 100 ? -14.598 -8.844 30.018 1.00 95.56 100 ARG A N 1
ATOM 834 C CA . ARG A 1 100 ? -15.873 -9.511 29.698 1.00 95.56 100 ARG A CA 1
ATOM 835 C C . ARG A 1 100 ? -16.255 -9.342 28.227 1.00 95.56 100 ARG A C 1
ATOM 837 O O . ARG A 1 100 ? -16.652 -10.311 27.576 1.00 95.56 100 ARG A O 1
ATOM 844 N N . LEU A 1 101 ? -16.095 -8.135 27.680 1.00 92.12 101 LEU A N 1
ATOM 845 C CA . LEU A 1 101 ? -16.339 -7.859 26.263 1.00 92.12 101 LEU A CA 1
ATOM 846 C C . LEU A 1 101 ? -15.375 -8.628 25.353 1.00 92.12 101 LEU A C 1
ATOM 848 O O . LEU A 1 101 ? -15.786 -9.151 24.316 1.00 92.12 101 LEU A O 1
ATOM 852 N N . LYS A 1 102 ? -14.093 -8.678 25.722 1.00 91.38 102 LYS A N 1
ATOM 853 C CA . LYS A 1 102 ? -13.048 -9.374 24.970 1.00 91.38 102 LYS A CA 1
ATOM 854 C C . LYS A 1 102 ? -13.339 -10.872 24.894 1.00 91.38 102 LYS A C 1
ATOM 856 O O . LYS A 1 102 ? -13.426 -11.403 23.790 1.00 91.38 102 LYS A O 1
ATOM 861 N N . VAL A 1 103 ? -13.608 -11.512 26.033 1.00 94.06 103 VAL A N 1
ATOM 862 C CA . VAL A 1 103 ? -13.974 -12.938 26.109 1.00 94.06 103 VAL A CA 1
ATOM 863 C C . VAL A 1 103 ? -15.225 -13.232 25.281 1.00 94.06 103 VAL A C 1
ATOM 865 O O . VAL A 1 103 ? -15.269 -14.208 24.533 1.00 94.06 103 VAL A O 1
ATOM 868 N N . PHE A 1 104 ? -16.239 -12.367 25.352 1.00 89.12 104 PHE A N 1
ATOM 869 C CA . PHE A 1 104 ? -17.459 -12.523 24.560 1.00 89.12 104 PHE A CA 1
ATOM 870 C C . PHE A 1 104 ? -17.178 -12.534 23.047 1.00 89.12 104 PHE A C 1
ATOM 872 O O . PHE A 1 104 ? -17.777 -13.311 22.302 1.00 89.12 104 PHE A O 1
ATOM 879 N N . ARG A 1 105 ? -16.221 -11.720 22.594 1.00 84.69 105 ARG A N 1
ATOM 880 C CA . ARG A 1 105 ? -15.829 -11.602 21.181 1.00 84.69 105 ARG A CA 1
ATOM 881 C C . ARG A 1 105 ? -14.912 -12.732 20.726 1.00 84.69 105 ARG A C 1
ATOM 883 O O . ARG A 1 105 ? -15.030 -13.174 19.586 1.00 84.69 105 ARG A O 1
ATOM 890 N N . GLU A 1 106 ? -14.058 -13.240 21.608 1.00 84.00 106 GLU A N 1
ATOM 891 C CA . GLU A 1 106 ? -13.239 -14.436 21.357 1.00 84.00 106 GLU A CA 1
ATOM 892 C C . GLU A 1 106 ? -14.103 -15.689 21.143 1.00 84.00 106 GLU A C 1
ATOM 894 O O . GLU A 1 106 ? -13.742 -16.562 20.359 1.00 84.00 106 GLU A O 1
ATOM 899 N N . GLN A 1 107 ? -15.304 -15.735 21.730 1.00 83.19 107 GLN A N 1
ATOM 900 C CA . GLN A 1 107 ? -16.320 -16.764 21.456 1.00 83.19 107 GLN A CA 1
ATOM 901 C C . GLN A 1 107 ? -17.043 -16.579 20.105 1.00 83.19 107 GLN A C 1
ATOM 903 O O . GLN A 1 107 ? -18.002 -17.295 19.812 1.00 83.19 107 GLN A O 1
ATOM 908 N N . GLY A 1 108 ? -16.650 -15.591 19.295 1.00 72.31 108 GLY A N 1
ATOM 909 C CA . GLY A 1 108 ? -17.313 -15.246 18.035 1.00 72.31 108 GLY A CA 1
ATOM 910 C C . GLY A 1 108 ? -18.686 -14.589 18.213 1.00 72.31 108 GLY A C 1
ATOM 911 O O . GLY A 1 108 ? -19.465 -14.523 17.259 1.00 72.31 108 GLY A O 1
ATOM 912 N N . ARG A 1 109 ? -19.013 -14.118 19.425 1.00 81.44 109 ARG A N 1
ATOM 913 C CA . ARG A 1 109 ? -20.288 -13.459 19.739 1.00 81.44 109 ARG A CA 1
ATOM 914 C C . ARG A 1 109 ? -20.112 -11.942 19.722 1.00 81.44 109 ARG A C 1
ATOM 916 O O . ARG A 1 109 ? -19.077 -11.407 20.105 1.00 81.44 109 ARG A O 1
ATOM 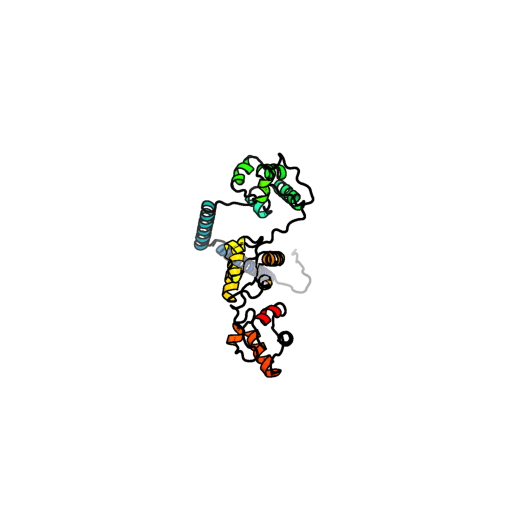923 N N . PHE A 1 110 ? -21.151 -11.237 19.285 1.00 82.44 110 PHE A N 1
ATOM 924 C CA . PHE A 1 110 ? -21.147 -9.780 19.157 1.00 82.44 110 PHE A CA 1
ATOM 925 C C . PHE A 1 110 ? -22.409 -9.192 19.770 1.00 82.44 110 PHE A C 1
ATOM 927 O O . PHE A 1 110 ? -23.495 -9.763 19.627 1.00 82.44 110 PHE A O 1
ATOM 934 N N . VAL A 1 111 ? -22.252 -8.059 20.453 1.00 84.88 111 VAL A N 1
ATOM 935 C CA . VAL A 1 111 ? -23.365 -7.316 21.037 1.00 84.88 111 VAL A CA 1
ATOM 936 C C . VAL A 1 111 ? -24.079 -6.510 19.963 1.00 84.88 111 VAL A C 1
ATOM 938 O O . VAL A 1 111 ? -23.452 -5.944 19.068 1.00 84.88 111 VAL A O 1
ATOM 941 N N . ASN A 1 112 ? -25.400 -6.441 20.032 1.00 81.00 112 ASN A N 1
ATOM 942 C CA . ASN A 1 112 ? -26.204 -5.884 18.936 1.00 81.00 112 ASN A CA 1
ATOM 943 C C . ASN A 1 112 ? -27.001 -4.639 19.334 1.00 81.00 112 ASN A C 1
ATOM 945 O O . ASN A 1 112 ? -27.674 -4.043 18.498 1.00 81.00 112 ASN A O 1
ATOM 949 N N . SER A 1 113 ? -26.942 -4.245 20.605 1.00 84.94 113 SER A N 1
ATOM 950 C CA . SER A 1 113 ? -27.565 -3.024 21.119 1.00 84.94 113 SER A CA 1
ATOM 951 C C . SER A 1 113 ? -26.804 -2.498 22.334 1.00 84.94 113 SER A C 1
ATOM 953 O O . SER A 1 113 ? -26.009 -3.226 22.927 1.00 84.94 113 SER A O 1
ATOM 955 N N . ALA A 1 114 ? -27.066 -1.251 22.731 1.00 88.19 114 ALA A N 1
ATOM 956 C CA . ALA A 1 114 ? -26.491 -0.664 23.943 1.00 88.19 114 ALA A CA 1
ATOM 957 C C . ALA A 1 114 ? -26.838 -1.489 25.200 1.00 88.19 114 ALA A C 1
ATOM 959 O O . ALA A 1 114 ? -25.970 -1.785 26.013 1.00 88.19 114 ALA A O 1
ATOM 960 N N . LYS A 1 115 ? -28.080 -1.978 25.297 1.00 91.38 115 LYS A N 1
ATOM 961 C CA . LYS A 1 115 ? -28.525 -2.840 26.402 1.00 91.38 115 LYS A CA 1
ATOM 962 C C . LYS A 1 115 ? -27.824 -4.205 26.423 1.00 91.38 115 LYS A C 1
ATOM 964 O O . LYS A 1 115 ? -27.531 -4.750 27.483 1.00 91.38 115 LYS A O 1
ATOM 969 N N . ASP A 1 116 ? -27.552 -4.760 25.246 1.00 89.00 116 ASP A N 1
ATOM 970 C CA . ASP A 1 116 ? -26.797 -6.010 25.097 1.00 89.00 116 ASP A CA 1
ATOM 971 C C . ASP A 1 116 ? -25.327 -5.809 25.494 1.00 89.00 116 ASP A C 1
ATOM 973 O O . ASP A 1 116 ? -24.774 -6.600 26.251 1.00 89.00 116 ASP A O 1
ATOM 977 N N . PHE A 1 117 ? -24.730 -4.682 25.083 1.00 93.12 117 PHE A N 1
ATOM 978 C CA . PHE A 1 117 ? -23.405 -4.267 25.544 1.00 93.12 117 PHE A CA 1
ATOM 979 C C . PHE A 1 117 ? -23.346 -4.205 27.066 1.00 93.12 117 PHE A C 1
ATOM 981 O O . PHE A 1 117 ? -22.490 -4.850 27.658 1.00 93.12 117 PHE A O 1
ATOM 988 N N . GLN A 1 118 ? -24.303 -3.522 27.692 1.00 95.19 118 GLN A N 1
ATOM 989 C CA . GLN A 1 118 ? -24.397 -3.434 29.144 1.00 95.19 118 GLN A CA 1
ATOM 990 C C . GLN A 1 118 ? -24.520 -4.802 29.821 1.00 95.19 118 GLN A C 1
ATOM 992 O O . GLN A 1 118 ? -23.863 -5.054 30.825 1.00 95.19 118 GLN A O 1
ATOM 997 N N . SER A 1 119 ? -25.324 -5.703 29.258 1.00 93.56 119 SER A N 1
ATOM 998 C CA . SER A 1 119 ? -25.525 -7.045 29.819 1.00 93.56 119 SER A CA 1
ATOM 999 C C . SER A 1 119 ? -24.245 -7.888 29.782 1.00 93.56 119 SER A C 1
ATOM 1001 O O . SER A 1 119 ? -24.025 -8.711 30.665 1.00 93.56 119 SER A O 1
ATOM 1003 N N . VAL A 1 120 ? -23.399 -7.688 28.765 1.00 92.25 120 VAL A N 1
ATOM 1004 C CA . VAL A 1 120 ? -22.120 -8.395 28.613 1.00 92.25 120 VAL A CA 1
ATOM 1005 C C . VAL A 1 120 ? -21.024 -7.759 29.460 1.00 92.25 120 VAL A C 1
ATOM 1007 O O . VAL A 1 120 ? -20.309 -8.460 30.173 1.00 92.25 120 VAL A O 1
ATOM 1010 N N . THR A 1 121 ? -20.859 -6.441 29.371 1.00 93.31 121 THR A N 1
ATOM 1011 C CA . THR A 1 121 ? -19.737 -5.738 30.000 1.00 93.31 121 THR A CA 1
ATOM 1012 C C . THR A 1 121 ? -20.009 -5.384 31.449 1.00 93.31 121 THR A C 1
ATOM 1014 O O . THR A 1 121 ? -19.057 -5.246 32.205 1.00 93.31 121 THR A O 1
ATOM 1017 N N . GLY A 1 122 ? -21.268 -5.294 31.875 1.00 93.75 122 GLY A N 1
ATOM 1018 C CA . GLY A 1 122 ? -21.648 -4.902 33.231 1.00 93.75 122 GLY A CA 1
ATOM 1019 C C . GLY A 1 122 ? -21.454 -3.414 33.529 1.00 93.75 122 GLY A C 1
ATOM 1020 O O . GLY A 1 122 ? -21.444 -3.050 34.700 1.00 93.75 122 GLY A O 1
ATOM 1021 N N . VAL A 1 123 ? -21.288 -2.571 32.500 1.00 93.75 123 VAL A N 1
ATOM 1022 C CA . VAL A 1 123 ? -21.144 -1.116 32.672 1.00 93.75 123 VAL A CA 1
ATOM 1023 C C . VAL A 1 123 ? -22.372 -0.500 33.348 1.00 93.75 123 VAL A C 1
ATOM 1025 O O . VAL A 1 123 ? -23.507 -0.954 33.182 1.00 93.75 123 VAL A O 1
ATOM 1028 N N . THR A 1 124 ? -22.152 0.575 34.101 1.00 95.19 124 THR A N 1
ATOM 1029 C CA . THR A 1 124 ? -23.234 1.286 34.798 1.00 95.19 124 THR A CA 1
ATOM 1030 C C . THR A 1 124 ? -24.193 1.990 33.831 1.00 95.19 124 THR A C 1
ATOM 1032 O O . THR A 1 124 ? -23.812 2.374 32.724 1.00 95.19 124 THR A O 1
ATOM 1035 N N . ASP A 1 125 ? -25.436 2.226 34.268 1.00 91.69 125 ASP A N 1
ATOM 1036 C CA . ASP A 1 125 ? -26.425 2.994 33.490 1.00 91.69 125 ASP A CA 1
ATOM 1037 C C . ASP A 1 125 ? -25.915 4.402 33.145 1.00 91.69 125 ASP A C 1
ATOM 1039 O O . ASP A 1 125 ? -26.104 4.889 32.033 1.00 91.69 125 ASP A O 1
ATOM 1043 N N . ALA A 1 126 ? -25.210 5.042 34.083 1.00 90.31 126 ALA A N 1
ATOM 1044 C CA . ALA A 1 126 ? -24.623 6.365 33.885 1.00 90.31 126 ALA A CA 1
ATOM 1045 C C . ALA A 1 126 ? -23.562 6.365 32.776 1.00 90.31 126 ALA A C 1
ATOM 1047 O O . ALA A 1 126 ? -23.526 7.273 31.942 1.00 90.31 126 ALA A O 1
ATOM 1048 N N . TRP A 1 127 ? -22.719 5.330 32.742 1.00 92.50 127 TRP A N 1
ATOM 1049 C CA . TRP A 1 127 ? -21.746 5.143 31.673 1.00 92.50 127 TRP A CA 1
ATOM 1050 C C . TRP A 1 127 ? -22.453 4.912 30.334 1.00 92.50 127 TRP A C 1
ATOM 1052 O O . TRP A 1 127 ? -22.110 5.541 29.332 1.00 92.50 127 TRP A O 1
ATOM 1062 N N . LEU A 1 128 ? -23.485 4.061 30.316 1.00 92.62 128 LEU A N 1
ATOM 1063 C CA . LEU A 1 128 ? -24.210 3.736 29.092 1.00 92.62 128 LEU A CA 1
ATOM 1064 C C . LEU A 1 128 ? -24.860 4.980 28.482 1.00 92.62 128 LEU A C 1
ATOM 1066 O O . LEU A 1 128 ? -24.629 5.253 27.310 1.00 92.62 128 LEU A O 1
ATOM 1070 N N . LEU A 1 129 ? -25.552 5.794 29.282 1.00 91.12 129 LEU A N 1
ATOM 1071 C CA . LEU A 1 129 ? -26.160 7.055 28.835 1.00 91.12 129 LEU A CA 1
ATOM 1072 C C . LEU A 1 129 ? -25.135 8.041 28.244 1.00 91.12 129 LEU A C 1
ATOM 1074 O O . LEU A 1 129 ? -25.444 8.776 27.309 1.00 91.12 129 LEU A O 1
ATOM 1078 N N . LYS A 1 130 ? -23.896 8.050 28.755 1.00 89.00 130 LYS A N 1
ATOM 1079 C CA . LYS A 1 130 ? -22.819 8.940 28.281 1.00 89.00 130 LYS A CA 1
ATOM 1080 C C . LYS A 1 130 ? -22.290 8.555 26.892 1.00 89.00 130 LYS A C 1
ATOM 1082 O O . LYS A 1 130 ? -21.821 9.426 26.150 1.00 89.00 130 LYS A O 1
ATOM 1087 N N . TYR A 1 131 ? -22.329 7.271 26.534 1.00 88.50 131 TYR A N 1
ATOM 1088 C CA . TYR A 1 131 ? -21.681 6.760 25.319 1.00 88.50 131 TYR A CA 1
ATOM 1089 C C . TYR A 1 131 ? -22.626 6.070 24.324 1.00 88.50 131 TYR A C 1
ATOM 1091 O O . TYR A 1 131 ? -22.236 5.899 23.168 1.00 88.50 131 TYR A O 1
ATOM 1099 N N . GLU A 1 132 ? -23.860 5.726 24.700 1.00 88.12 132 GLU A N 1
ATOM 1100 C CA . GLU A 1 132 ? -24.797 4.989 23.839 1.00 88.12 132 GLU A CA 1
ATOM 1101 C C . GLU A 1 132 ? -25.129 5.727 22.540 1.00 88.12 132 GLU A C 1
ATOM 1103 O O . GLU A 1 132 ? -25.193 5.105 21.480 1.00 88.12 132 GLU A O 1
ATOM 1108 N N . GLU A 1 133 ? -25.239 7.060 22.576 1.00 87.19 133 GLU A N 1
ATOM 1109 C CA . GLU A 1 133 ? -25.523 7.880 21.388 1.00 87.19 133 GLU A CA 1
ATOM 1110 C C . GLU A 1 133 ? -24.418 7.738 20.322 1.00 87.19 133 GLU A C 1
ATOM 1112 O O . GLU A 1 133 ? -24.638 7.888 19.112 1.00 87.19 133 GLU A O 1
ATOM 1117 N N . LYS A 1 134 ? -23.206 7.391 20.767 1.00 85.06 134 LYS A N 1
ATOM 1118 C CA . LYS A 1 134 ? -22.018 7.207 19.929 1.00 85.06 134 LYS A CA 1
ATOM 1119 C C . LYS A 1 134 ? -21.919 5.791 19.367 1.00 85.06 134 LYS A C 1
ATOM 1121 O O . LYS A 1 134 ? -21.143 5.572 18.435 1.00 85.06 134 LYS A O 1
ATOM 1126 N N . PHE A 1 135 ? -22.699 4.834 19.871 1.00 86.88 135 PHE A N 1
ATOM 1127 C CA . PHE A 1 135 ? -22.646 3.454 19.403 1.00 86.88 135 PHE A CA 1
ATOM 1128 C C . PHE A 1 135 ? -23.187 3.332 17.977 1.00 86.88 135 PHE A C 1
ATOM 1130 O O . PHE A 1 135 ? -24.229 3.882 17.613 1.00 86.88 135 PHE A O 1
ATOM 1137 N N . ARG A 1 136 ? -22.467 2.590 17.138 1.00 82.38 136 ARG A N 1
ATOM 1138 C CA . ARG A 1 136 ? -22.888 2.218 15.784 1.00 82.38 136 ARG A CA 1
ATOM 1139 C C . ARG A 1 136 ? -22.768 0.712 15.625 1.00 82.38 136 ARG A C 1
ATOM 1141 O O . ARG A 1 136 ? -21.668 0.164 15.622 1.00 82.38 136 ARG A O 1
ATOM 1148 N N . PHE A 1 137 ? -23.913 0.057 15.484 1.00 76.25 137 PHE A N 1
ATOM 1149 C CA . PHE A 1 137 ? -24.005 -1.368 15.185 1.00 76.25 137 PHE A CA 1
ATOM 1150 C C . PHE A 1 137 ? -24.213 -1.556 13.673 1.00 76.25 137 PHE A C 1
ATOM 1152 O O . PHE A 1 137 ? -24.928 -0.763 13.058 1.00 76.25 137 PHE A O 1
ATOM 1159 N N . PRO A 1 138 ? -23.577 -2.554 13.040 1.00 63.47 138 PRO A N 1
ATOM 1160 C CA . PRO A 1 138 ? -23.727 -2.785 11.607 1.00 63.47 138 PRO A CA 1
ATOM 1161 C C . PRO A 1 138 ? -25.137 -3.301 11.264 1.00 63.47 138 PRO A C 1
ATOM 1163 O O . PRO A 1 138 ? -25.727 -4.061 12.015 1.00 63.47 138 PRO A O 1
ATOM 1166 N N . VAL A 1 139 ? -25.675 -2.927 10.099 1.00 50.09 139 VAL A N 1
ATOM 1167 C CA . VAL A 1 139 ? -27.093 -3.128 9.706 1.00 50.09 139 VAL A CA 1
ATOM 1168 C C . VAL A 1 139 ? -27.573 -4.594 9.746 1.00 50.09 139 VAL A C 1
ATOM 1170 O O . VAL A 1 139 ? -28.762 -4.861 9.910 1.00 50.09 139 VAL A O 1
ATOM 1173 N N . TRP A 1 140 ? -26.669 -5.569 9.645 1.00 54.53 140 TRP A N 1
ATOM 1174 C CA . TRP A 1 140 ? -27.013 -6.992 9.735 1.00 54.53 140 TRP A CA 1
ATOM 1175 C C . TRP A 1 140 ? -27.340 -7.466 11.164 1.00 54.53 140 TRP A C 1
ATOM 1177 O O . TRP A 1 140 ? -27.922 -8.539 11.322 1.00 54.53 140 TRP A O 1
ATOM 1187 N N . THR A 1 141 ? -27.020 -6.688 12.206 1.00 51.78 141 THR A N 1
ATOM 1188 C CA . THR A 1 141 ? -27.289 -7.061 13.607 1.00 51.78 141 THR A CA 1
ATOM 1189 C C . THR A 1 141 ? -28.667 -6.625 14.106 1.00 51.78 141 THR A C 1
ATOM 1191 O O . THR A 1 141 ? -29.240 -7.287 14.972 1.00 51.78 141 THR A O 1
ATOM 1194 N N . THR A 1 142 ? -29.246 -5.561 13.542 1.00 49.16 142 THR A N 1
ATOM 1195 C CA . THR A 1 142 ? -30.569 -5.031 13.924 1.00 49.16 142 THR A CA 1
ATOM 1196 C C . THR A 1 142 ? -31.746 -5.735 13.246 1.00 49.16 142 THR A C 1
ATOM 1198 O O . THR A 1 142 ? -32.855 -5.679 13.773 1.00 49.16 1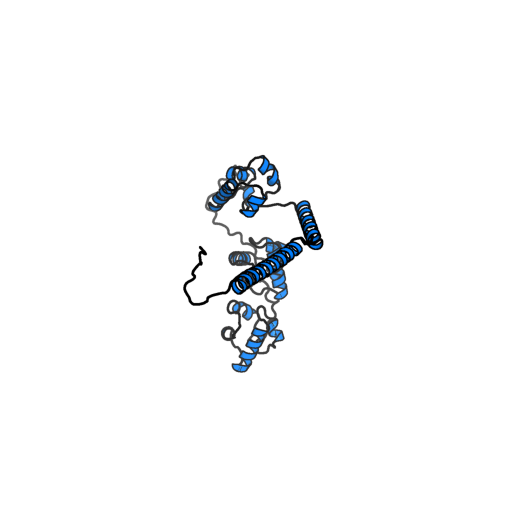42 THR A O 1
ATOM 1201 N N . ARG A 1 143 ? -31.536 -6.478 12.146 1.00 46.34 143 ARG A N 1
ATOM 1202 C CA . ARG A 1 143 ? -32.611 -7.258 11.485 1.00 46.34 143 ARG A CA 1
ATOM 1203 C C . ARG A 1 143 ? -33.133 -8.440 12.307 1.00 46.34 143 ARG A C 1
ATOM 1205 O O . ARG A 1 143 ? -34.196 -8.965 12.013 1.00 46.34 143 ARG A O 1
ATOM 1212 N N . LYS A 1 144 ? -32.440 -8.861 13.368 1.00 44.84 144 LYS A N 1
ATOM 1213 C CA . LYS A 1 144 ? -32.745 -10.127 14.060 1.00 44.84 144 LYS A CA 1
ATOM 1214 C C . LYS A 1 144 ? -33.941 -10.102 15.028 1.00 44.84 144 LYS A C 1
ATOM 1216 O O . LYS A 1 144 ? -34.148 -11.092 15.728 1.00 44.84 144 LYS A O 1
ATOM 1221 N N . LYS A 1 145 ? -34.716 -9.011 15.105 1.00 45.94 145 LYS A N 1
ATOM 1222 C CA . LYS A 1 145 ? -35.860 -8.897 16.035 1.00 45.94 145 LYS A CA 1
ATOM 1223 C C . LYS A 1 145 ? -37.226 -8.586 15.411 1.00 45.94 145 LYS A C 1
ATOM 1225 O O . LYS A 1 145 ? -38.181 -8.526 16.173 1.00 45.94 145 LYS A O 1
ATOM 1230 N N . VAL A 1 146 ? -37.343 -8.445 14.088 1.00 43.97 146 VAL A N 1
ATOM 1231 C CA . VAL A 1 146 ? -38.655 -8.205 13.446 1.00 43.97 146 VAL A CA 1
ATOM 1232 C C . VAL A 1 146 ? -39.268 -9.482 12.852 1.00 43.97 146 VAL A C 1
ATOM 1234 O O . VAL A 1 146 ? -40.483 -9.602 12.824 1.00 43.97 146 VAL A O 1
ATOM 1237 N N . ASP A 1 147 ? -38.470 -10.505 12.536 1.00 41.62 147 ASP A N 1
ATOM 1238 C CA . ASP A 1 147 ? -38.969 -11.682 11.799 1.00 41.62 147 ASP A CA 1
ATOM 1239 C C . ASP A 1 147 ? -39.186 -12.921 12.690 1.00 41.62 147 ASP A C 1
ATOM 1241 O O . ASP A 1 147 ? -38.847 -14.046 12.322 1.00 41.62 147 ASP A O 1
ATOM 1245 N N . LYS A 1 148 ? -39.714 -12.738 13.907 1.00 40.75 148 LYS A N 1
ATOM 1246 C CA . LYS A 1 148 ? -40.126 -13.858 14.778 1.00 40.75 148 LYS A CA 1
ATOM 1247 C C . LYS A 1 148 ? -41.638 -13.937 14.941 1.00 40.75 148 LYS A C 1
ATOM 1249 O O . LYS A 1 148 ? -42.122 -14.157 16.039 1.00 40.75 148 LYS A O 1
ATOM 1254 N N . GLU A 1 149 ? -42.371 -13.823 13.845 1.00 39.81 149 GLU A N 1
ATOM 1255 C CA . GLU A 1 149 ? -43.740 -14.325 13.777 1.00 39.81 149 GLU A CA 1
ATOM 1256 C C . GLU A 1 149 ? -44.064 -14.680 12.328 1.00 39.81 149 GLU A C 1
ATOM 1258 O O . GLU A 1 149 ? -44.314 -13.823 11.491 1.00 39.81 149 GLU A O 1
ATOM 1263 N N . GLY A 1 150 ? -44.012 -15.984 12.051 1.00 44.91 150 GLY A N 1
ATOM 1264 C CA . GLY A 1 150 ? -44.502 -16.576 10.816 1.00 44.91 150 GLY A CA 1
ATOM 1265 C C . GLY A 1 150 ? -43.522 -16.527 9.652 1.00 44.91 150 GLY A C 1
ATOM 1266 O O . GLY A 1 150 ? -43.606 -15.646 8.817 1.00 44.91 150 GLY A O 1
ATOM 1267 N N . GLU A 1 151 ? -42.672 -17.546 9.535 1.00 34.09 151 GLU A N 1
ATOM 1268 C CA . GLU A 1 151 ? -42.503 -18.248 8.258 1.00 34.09 151 GLU A CA 1
ATOM 1269 C C . GLU A 1 151 ? -41.722 -19.548 8.483 1.00 34.09 151 GLU A C 1
ATOM 1271 O O . GLU A 1 151 ? -40.503 -19.574 8.648 1.00 34.09 151 GLU A O 1
ATOM 1276 N N . ASN A 1 152 ? -42.466 -20.655 8.487 1.00 48.06 152 ASN A N 1
ATOM 1277 C CA . ASN A 1 152 ? -41.935 -21.961 8.123 1.00 48.06 152 ASN A CA 1
ATOM 1278 C C . ASN A 1 152 ? -41.418 -21.842 6.686 1.00 48.06 152 ASN A C 1
ATOM 1280 O O . ASN A 1 152 ? -42.221 -21.809 5.754 1.00 48.06 152 ASN A O 1
ATOM 1284 N N . LYS A 1 153 ? -40.100 -21.761 6.499 1.00 42.88 153 LYS A N 1
ATOM 1285 C CA . LYS A 1 153 ? -39.481 -22.002 5.196 1.00 42.88 153 LYS A CA 1
ATOM 1286 C C . LYS A 1 153 ? -38.326 -22.977 5.346 1.00 42.88 153 LYS A C 1
ATOM 1288 O O . LYS A 1 153 ? -37.363 -22.755 6.075 1.00 42.88 153 LYS A O 1
ATOM 1293 N N . ASP A 1 154 ? -38.534 -24.084 4.656 1.00 38.91 154 ASP A N 1
ATOM 1294 C CA . ASP A 1 154 ? -37.700 -25.255 4.475 1.00 38.91 154 ASP A CA 1
ATOM 1295 C C . ASP A 1 154 ? -36.191 -24.983 4.454 1.00 38.91 154 ASP A C 1
ATOM 1297 O O . ASP A 1 154 ? -35.666 -24.186 3.675 1.00 38.91 154 ASP A O 1
ATOM 1301 N N . TRP A 1 155 ? -35.475 -25.756 5.269 1.00 40.34 155 TRP A N 1
ATOM 1302 C CA . TRP A 1 155 ? -34.017 -25.775 5.420 1.00 40.34 155 TRP A CA 1
ATOM 1303 C C . TRP A 1 155 ? -33.262 -26.391 4.225 1.00 40.34 155 TRP A C 1
ATOM 1305 O O . TRP A 1 155 ? -32.223 -27.014 4.408 1.00 40.34 155 TRP A O 1
ATOM 1315 N N . ASN A 1 156 ? -33.755 -26.231 2.994 1.00 44.09 156 ASN A N 1
ATOM 1316 C CA . ASN A 1 156 ? -33.111 -26.786 1.795 1.00 44.09 156 ASN A CA 1
ATOM 1317 C C . ASN A 1 156 ? -33.128 -25.850 0.575 1.00 44.09 156 ASN A C 1
ATOM 1319 O O . ASN A 1 156 ? -33.058 -26.296 -0.569 1.00 44.09 156 ASN A O 1
ATOM 1323 N N . ALA A 1 157 ? -33.128 -24.534 0.791 1.00 45.69 157 ALA A N 1
ATOM 1324 C CA . ALA A 1 157 ? -32.701 -23.606 -0.249 1.00 45.69 157 ALA A CA 1
ATOM 1325 C C . ALA A 1 157 ? -31.168 -23.545 -0.255 1.00 45.69 157 ALA A C 1
ATOM 1327 O O . ALA A 1 157 ? -30.551 -22.712 0.408 1.00 45.69 157 ALA A O 1
ATOM 1328 N N . ARG A 1 158 ? -30.566 -24.479 -1.001 1.00 47.53 158 ARG A N 1
ATOM 1329 C CA . ARG A 1 158 ? -29.209 -24.396 -1.556 1.00 47.53 158 ARG A CA 1
ATOM 1330 C C . ARG A 1 158 ? -28.870 -22.927 -1.786 1.00 47.53 158 ARG A C 1
ATOM 1332 O O . ARG A 1 158 ? -29.580 -22.269 -2.544 1.00 47.53 158 ARG A O 1
ATOM 1339 N N . SER A 1 159 ? -27.859 -22.428 -1.074 1.00 48.09 159 SER A N 1
ATOM 1340 C CA . SER A 1 159 ? -27.382 -21.050 -1.144 1.00 48.09 159 SER A CA 1
ATOM 1341 C C . SER A 1 159 ? -27.280 -20.642 -2.605 1.00 48.09 159 SER A C 1
ATOM 1343 O O . SER A 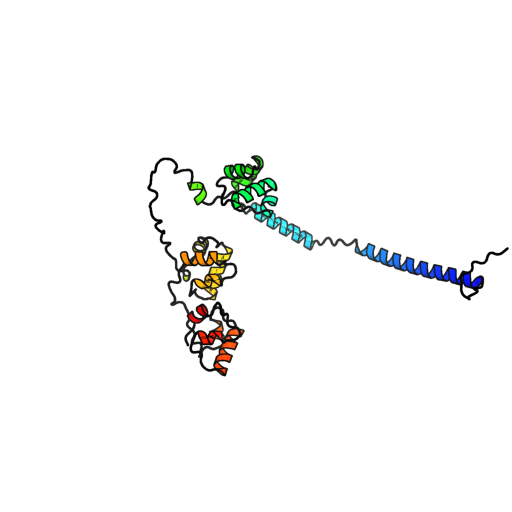1 159 ? -26.352 -21.040 -3.309 1.00 48.09 159 SER A O 1
ATOM 1345 N N . LYS A 1 160 ? -28.279 -19.902 -3.079 1.00 47.09 160 LYS A N 1
ATOM 1346 C CA . LYS A 1 160 ? -28.194 -19.218 -4.353 1.00 47.09 160 LYS A CA 1
ATOM 1347 C C . LYS A 1 160 ? -27.150 -18.149 -4.081 1.00 47.09 160 LYS A C 1
ATOM 1349 O O . LYS A 1 160 ? -27.456 -17.169 -3.405 1.00 47.09 160 LYS A O 1
ATOM 1354 N N . GLU A 1 161 ? -25.899 -18.436 -4.440 1.00 50.56 161 GLU A N 1
ATOM 1355 C CA . GLU A 1 161 ? -24.850 -17.428 -4.524 1.00 50.56 161 GLU A CA 1
ATOM 1356 C C . GLU A 1 161 ? -25.488 -16.262 -5.261 1.00 50.56 161 GLU A C 1
ATOM 1358 O O . GLU A 1 161 ? -25.893 -16.384 -6.417 1.00 50.56 161 GLU A O 1
ATOM 1363 N N . VAL A 1 162 ? -25.736 -15.180 -4.527 1.00 52.75 162 VAL A N 1
ATOM 1364 C CA . VAL A 1 162 ? -26.127 -13.927 -5.144 1.00 52.75 162 VAL A CA 1
ATOM 1365 C C . VAL A 1 162 ? -24.914 -13.573 -5.977 1.00 52.75 162 VAL A C 1
ATOM 1367 O O . VAL A 1 162 ? -23.863 -13.264 -5.420 1.00 52.75 162 VAL A O 1
ATOM 1370 N N . GLU A 1 163 ? -25.032 -13.760 -7.285 1.00 53.75 163 GLU A N 1
ATOM 1371 C CA . GLU A 1 163 ? -24.002 -13.411 -8.244 1.00 53.75 163 GLU A CA 1
ATOM 1372 C C . GLU A 1 163 ? -23.727 -11.921 -8.050 1.00 53.75 163 GLU A C 1
ATOM 1374 O O . GLU A 1 163 ? -24.556 -11.067 -8.365 1.00 53.75 163 GLU A O 1
ATOM 1379 N N . ILE A 1 164 ? -22.618 -11.615 -7.374 1.00 63.47 164 ILE A N 1
ATOM 1380 C CA . ILE A 1 164 ? -22.190 -10.241 -7.162 1.00 63.47 164 ILE A CA 1
ATOM 1381 C C . ILE A 1 164 ? -21.823 -9.741 -8.550 1.00 63.47 164 ILE A C 1
ATOM 1383 O O . ILE A 1 164 ? -20.854 -10.216 -9.142 1.00 63.47 164 ILE A O 1
ATOM 1387 N N . GLU A 1 165 ? -22.621 -8.817 -9.076 1.00 76.50 165 GLU A N 1
ATOM 1388 C CA . GLU A 1 165 ? -22.323 -8.171 -10.344 1.00 76.50 165 GLU A CA 1
ATOM 1389 C C . GLU A 1 165 ? -20.958 -7.486 -10.221 1.00 76.50 165 GLU A C 1
ATOM 1391 O O . GLU A 1 165 ? -20.775 -6.528 -9.455 1.00 76.50 165 GLU A O 1
ATOM 1396 N N . LYS A 1 166 ? -19.969 -8.054 -10.917 1.00 84.12 166 LYS A N 1
ATOM 1397 C CA . LYS A 1 166 ? -18.598 -7.569 -10.857 1.00 84.12 166 LYS A CA 1
ATOM 1398 C C . LYS A 1 166 ? -18.494 -6.276 -11.645 1.00 84.12 166 LYS A C 1
ATOM 1400 O O . LYS A 1 166 ? -18.905 -6.205 -12.799 1.00 84.12 166 LYS A O 1
ATOM 1405 N N . VAL A 1 167 ? -17.902 -5.266 -11.025 1.00 88.56 167 VAL A N 1
ATOM 1406 C CA . VAL A 1 167 ? -17.715 -3.948 -11.638 1.00 88.56 167 VAL A CA 1
ATOM 1407 C C . VAL A 1 167 ? -16.317 -3.860 -12.241 1.00 88.56 167 VAL A C 1
ATOM 1409 O O . VAL A 1 167 ? -15.363 -4.416 -11.697 1.00 88.56 167 VAL A O 1
ATOM 1412 N N . ASP A 1 168 ? -16.167 -3.144 -13.354 1.00 89.38 168 ASP A N 1
ATOM 1413 C CA . ASP A 1 168 ? -14.840 -2.841 -13.888 1.00 89.38 168 ASP A CA 1
ATOM 1414 C C . ASP A 1 168 ? -14.079 -1.916 -12.926 1.00 89.38 168 ASP A C 1
ATOM 1416 O O . ASP A 1 168 ? -14.500 -0.787 -12.655 1.00 89.38 168 ASP A O 1
ATOM 1420 N N . ILE A 1 169 ? -12.931 -2.370 -12.421 1.00 91.06 169 ILE A N 1
ATOM 1421 C CA . ILE A 1 169 ? -12.083 -1.577 -11.524 1.00 91.06 169 ILE A CA 1
ATOM 1422 C C . ILE A 1 169 ? -11.625 -0.264 -12.167 1.00 91.06 169 ILE A C 1
ATOM 1424 O O . ILE A 1 169 ? -11.476 0.761 -11.488 1.00 91.06 169 ILE A O 1
ATOM 1428 N N . ASN A 1 170 ? -11.423 -0.265 -13.483 1.00 91.06 170 ASN A N 1
ATOM 1429 C CA . ASN A 1 170 ? -10.959 0.921 -14.189 1.00 91.06 170 ASN A CA 1
ATOM 1430 C C . ASN A 1 170 ? -12.030 2.018 -14.251 1.00 91.06 170 ASN A C 1
ATOM 1432 O O . ASN A 1 170 ? -11.691 3.185 -14.432 1.00 91.06 170 ASN A O 1
ATOM 1436 N N . GLN A 1 171 ? -13.293 1.665 -13.995 1.00 89.50 171 GLN A N 1
ATOM 1437 C CA . GLN A 1 171 ? -14.433 2.582 -13.927 1.00 89.50 171 GLN A CA 1
ATOM 1438 C C . GLN A 1 171 ? -14.981 2.757 -12.501 1.00 89.50 171 GLN A C 1
ATOM 1440 O O . GLN A 1 171 ? -15.840 3.604 -12.267 1.00 89.50 171 GLN A O 1
ATOM 1445 N N . ALA A 1 172 ? -14.481 1.988 -11.531 1.00 90.00 172 ALA A N 1
ATOM 1446 C CA . ALA A 1 172 ? -14.966 2.027 -10.158 1.00 90.00 172 ALA A CA 1
ATOM 1447 C C . ALA A 1 172 ? -14.737 3.401 -9.499 1.00 90.00 172 ALA A C 1
ATOM 1449 O O . ALA A 1 172 ? -13.654 3.992 -9.607 1.00 90.00 172 ALA A O 1
ATOM 1450 N N . SER A 1 173 ? -15.756 3.891 -8.787 1.00 92.00 173 SER A N 1
ATOM 1451 C CA . SER A 1 173 ? -15.662 5.095 -7.960 1.00 92.00 173 SER A CA 1
ATOM 1452 C C . SER A 1 173 ? -15.060 4.785 -6.585 1.00 92.00 173 SER A C 1
ATOM 1454 O O . SER A 1 173 ? -14.954 3.625 -6.173 1.00 92.00 173 SER A O 1
ATOM 1456 N N . LYS A 1 174 ? -14.682 5.831 -5.844 1.00 91.75 174 LYS A N 1
ATOM 1457 C CA . LYS A 1 174 ? -14.165 5.697 -4.476 1.00 91.75 174 LYS A CA 1
ATOM 1458 C C . LYS A 1 174 ? -15.182 5.029 -3.551 1.00 91.75 174 LYS A C 1
ATOM 1460 O O . LYS A 1 174 ? -14.824 4.148 -2.773 1.00 91.75 174 LYS A O 1
ATOM 1465 N N . GLU A 1 175 ? -16.444 5.422 -3.678 1.00 92.31 175 GLU A N 1
ATOM 1466 C CA . GLU A 1 175 ? 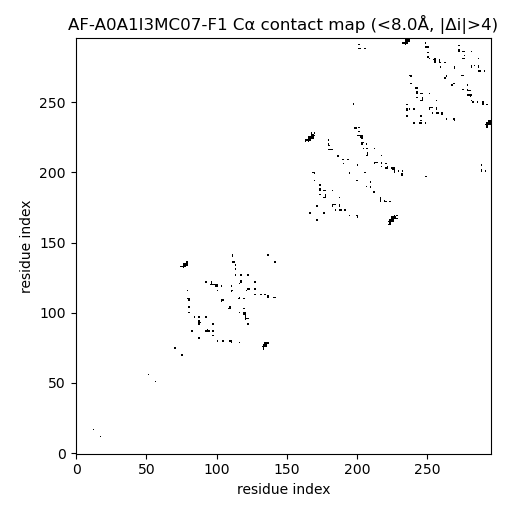-17.564 4.908 -2.892 1.00 92.31 175 GLU A CA 1
ATOM 1467 C C . GLU A 1 175 ? -17.735 3.411 -3.143 1.00 92.31 175 GLU A C 1
ATOM 1469 O O . GLU A 1 175 ? -17.810 2.636 -2.193 1.00 92.31 175 GLU A O 1
ATOM 1474 N N . ARG A 1 176 ? -17.671 2.988 -4.414 1.00 90.69 176 ARG A N 1
ATOM 1475 C CA . ARG A 1 176 ? -17.765 1.573 -4.783 1.00 90.69 176 ARG A CA 1
ATOM 1476 C C . ARG A 1 176 ? -16.605 0.747 -4.224 1.00 90.69 176 ARG A C 1
ATOM 1478 O O . ARG A 1 176 ? -16.814 -0.380 -3.791 1.00 90.69 176 ARG A O 1
ATOM 1485 N N . LEU A 1 177 ? -15.389 1.295 -4.189 1.00 92.75 177 LEU A N 1
ATOM 1486 C CA . LEU A 1 177 ? -14.240 0.628 -3.559 1.00 92.75 177 LEU A CA 1
ATOM 1487 C C . LEU A 1 177 ? -14.438 0.443 -2.049 1.00 92.75 177 LEU A C 1
ATOM 1489 O O . LEU A 1 177 ? -14.047 -0.584 -1.501 1.00 92.75 177 LEU A O 1
ATOM 1493 N N . MET A 1 178 ? -15.048 1.420 -1.377 1.00 92.75 178 MET A N 1
ATOM 1494 C CA . MET A 1 178 ? -15.301 1.380 0.068 1.00 92.75 178 MET A CA 1
ATOM 1495 C C . MET A 1 178 ? -16.408 0.407 0.487 1.00 92.75 178 MET A C 1
ATOM 1497 O O . MET A 1 178 ? -16.510 0.071 1.668 1.00 92.75 178 MET A O 1
ATOM 1501 N N . GLU A 1 179 ? -17.233 -0.061 -0.449 1.00 90.38 179 GLU A N 1
ATOM 1502 C CA . GLU A 1 179 ? -18.209 -1.123 -0.180 1.00 90.38 179 GLU A CA 1
ATOM 1503 C C . GLU A 1 179 ? -17.525 -2.467 0.109 1.00 90.38 179 GLU A C 1
ATOM 1505 O O . GLU A 1 179 ? -18.088 -3.319 0.803 1.00 90.38 179 GLU A O 1
ATOM 1510 N N . VAL A 1 180 ? -16.286 -2.648 -0.362 1.00 89.75 180 VAL A N 1
ATOM 1511 C CA . VAL A 1 180 ? -15.504 -3.851 -0.087 1.00 89.75 180 VAL A CA 1
ATOM 1512 C C . VAL A 1 180 ? -15.004 -3.849 1.351 1.00 89.75 180 VAL A C 1
ATOM 1514 O O . VAL A 1 180 ? -14.299 -2.951 1.822 1.00 89.75 180 VAL A O 1
ATOM 1517 N N . ARG A 1 181 ? -15.331 -4.925 2.070 1.00 88.44 181 ARG A N 1
ATOM 1518 C CA . ARG A 1 181 ? -14.941 -5.094 3.467 1.00 88.44 181 ARG A CA 1
ATOM 1519 C C . ARG A 1 181 ? -13.417 -5.073 3.610 1.00 88.44 181 ARG A C 1
ATOM 1521 O O . ARG A 1 181 ? -12.721 -5.937 3.092 1.00 88.44 181 ARG A O 1
ATOM 1528 N N . GLY A 1 182 ? -12.920 -4.132 4.409 1.00 88.38 182 GLY A N 1
ATOM 1529 C CA . GLY A 1 182 ? -11.486 -3.941 4.639 1.00 88.38 182 GLY A CA 1
ATOM 1530 C C . GLY A 1 182 ? -10.882 -2.786 3.844 1.00 88.38 182 GLY A C 1
ATOM 1531 O O . GLY A 1 182 ? -9.731 -2.439 4.096 1.00 88.38 182 GLY A O 1
ATOM 1532 N N . ILE A 1 183 ? -11.657 -2.142 2.965 1.00 91.50 183 ILE A N 1
ATOM 1533 C CA . ILE A 1 183 ? -11.261 -0.924 2.258 1.00 91.50 183 ILE A CA 1
ATOM 1534 C C . ILE A 1 183 ? -11.988 0.268 2.865 1.00 91.50 183 ILE A C 1
ATOM 1536 O O . ILE A 1 183 ? -13.194 0.432 2.739 1.00 91.50 183 ILE A O 1
ATOM 1540 N N . GLY A 1 184 ? -11.228 1.109 3.560 1.00 90.88 184 GLY A N 1
ATOM 1541 C CA . GLY A 1 184 ? -11.708 2.404 4.034 1.00 90.88 184 GLY A CA 1
ATOM 1542 C C . GLY A 1 184 ? -11.309 3.546 3.102 1.00 90.88 184 GLY A C 1
ATOM 1543 O O . GLY A 1 184 ? -10.690 3.345 2.057 1.00 90.88 184 GLY A O 1
ATOM 1544 N N . GLU A 1 185 ? -11.583 4.766 3.552 1.00 92.75 185 GLU A N 1
ATOM 1545 C CA . GLU A 1 185 ? -11.240 6.025 2.876 1.00 92.75 185 GLU A CA 1
ATOM 1546 C C . GLU A 1 185 ? -9.781 6.075 2.382 1.00 92.75 185 GLU A C 1
ATOM 1548 O O . GLU A 1 185 ? -9.501 6.374 1.228 1.00 92.75 185 GLU A O 1
ATOM 1553 N N . VAL A 1 186 ? -8.830 5.710 3.247 1.00 94.38 186 VAL A N 1
ATOM 1554 C CA . VAL A 1 186 ? -7.393 5.797 2.937 1.00 94.38 186 VAL A CA 1
ATOM 1555 C C . VAL A 1 186 ? -6.970 4.785 1.868 1.00 94.38 186 VAL A C 1
ATOM 1557 O O . VAL A 1 186 ? -6.131 5.085 1.019 1.00 94.38 186 VAL A O 1
ATOM 1560 N N . LEU A 1 187 ? -7.516 3.566 1.922 1.00 93.88 187 LEU A N 1
ATOM 1561 C CA . LEU A 1 187 ? -7.160 2.511 0.973 1.00 93.88 187 LEU A CA 1
ATOM 1562 C C . LEU A 1 187 ? -7.830 2.739 -0.381 1.00 93.88 187 LEU A C 1
ATOM 1564 O O . LEU A 1 187 ? -7.174 2.548 -1.400 1.00 93.88 187 LEU A O 1
ATOM 1568 N N . SER A 1 188 ? -9.079 3.211 -0.405 1.00 94.50 188 SER A N 1
ATOM 1569 C CA . SER A 1 188 ? -9.769 3.553 -1.654 1.00 94.50 188 SER A CA 1
ATOM 1570 C C . SER A 1 188 ? -9.049 4.676 -2.405 1.00 94.50 188 SER A C 1
ATOM 1572 O O . SER A 1 188 ? -8.762 4.526 -3.590 1.00 94.50 188 SER A O 1
ATOM 1574 N N . GLU A 1 189 ? -8.630 5.746 -1.720 1.00 95.62 189 GLU A N 1
ATOM 1575 C CA . GLU A 1 189 ? -7.805 6.799 -2.332 1.00 95.62 189 GLU A CA 1
ATOM 1576 C C . GLU A 1 189 ? -6.485 6.269 -2.885 1.00 95.62 189 GLU A C 1
ATOM 1578 O O . GLU A 1 189 ? -6.038 6.686 -3.953 1.00 95.62 189 GLU A O 1
ATOM 1583 N N . ARG A 1 190 ? -5.839 5.348 -2.165 1.00 95.06 190 ARG A N 1
ATOM 1584 C CA . ARG A 1 190 ? -4.588 4.741 -2.623 1.00 95.06 190 ARG A CA 1
ATOM 1585 C C . ARG A 1 190 ? -4.794 3.904 -3.879 1.00 95.06 190 ARG A C 1
ATOM 1587 O O . ARG A 1 190 ? -3.976 3.997 -4.786 1.00 95.06 190 ARG A O 1
ATOM 1594 N N . ILE A 1 191 ? -5.870 3.124 -3.942 1.00 94.94 191 ILE A N 1
ATOM 1595 C CA . ILE A 1 191 ? -6.216 2.324 -5.123 1.00 94.94 191 ILE A CA 1
ATOM 1596 C C . ILE A 1 191 ? -6.434 3.237 -6.331 1.00 94.94 191 ILE A C 1
ATOM 1598 O O . ILE A 1 191 ? -5.891 2.962 -7.397 1.00 94.94 191 ILE A O 1
ATOM 1602 N N . LEU A 1 192 ? -7.149 4.352 -6.158 1.00 94.50 192 LEU A N 1
ATOM 1603 C CA . LEU A 1 192 ? -7.355 5.333 -7.227 1.00 94.50 192 LEU A CA 1
ATOM 1604 C C . LEU A 1 192 ? -6.038 5.978 -7.684 1.00 94.50 192 LEU A C 1
ATOM 1606 O O . LEU A 1 192 ? -5.799 6.082 -8.884 1.00 94.50 192 LEU A O 1
ATOM 1610 N N . LYS A 1 193 ? -5.143 6.330 -6.754 1.00 94.38 193 LYS A N 1
ATOM 1611 C CA . LYS A 1 193 ? -3.810 6.861 -7.089 1.00 94.38 193 LYS A CA 1
ATOM 1612 C C . LYS A 1 193 ? -2.935 5.850 -7.829 1.00 94.38 193 LYS A C 1
ATOM 1614 O O . LYS A 1 193 ? -2.238 6.221 -8.769 1.00 94.38 193 LYS A O 1
ATOM 1619 N N . GLU A 1 194 ? -2.942 4.581 -7.421 1.00 93.06 194 GLU A N 1
ATOM 1620 C CA . GLU A 1 194 ? -2.206 3.539 -8.149 1.00 93.06 194 GLU A CA 1
ATOM 1621 C C . GLU A 1 194 ? -2.821 3.299 -9.536 1.00 93.06 194 GLU A C 1
ATOM 1623 O O . GLU A 1 194 ? -2.071 3.158 -10.500 1.00 93.06 194 GLU A O 1
ATOM 1628 N N . ARG A 1 195 ? -4.156 3.368 -9.679 1.00 91.12 195 ARG A N 1
ATOM 1629 C CA . ARG A 1 195 ? -4.828 3.326 -10.989 1.00 91.12 195 ARG A CA 1
ATOM 1630 C C . ARG A 1 195 ? -4.313 4.421 -11.919 1.00 91.12 195 ARG A C 1
ATOM 1632 O O . ARG A 1 195 ? -3.930 4.125 -13.043 1.00 91.12 195 ARG A O 1
ATOM 1639 N N . GLU A 1 196 ? -4.266 5.664 -11.442 1.00 89.62 196 GLU A N 1
ATOM 1640 C CA . GLU A 1 196 ? -3.751 6.807 -12.211 1.00 89.62 196 GLU A CA 1
ATOM 1641 C C . GLU A 1 196 ? -2.280 6.618 -12.598 1.00 89.62 196 GLU A C 1
ATOM 1643 O O . GLU A 1 196 ? -1.895 6.855 -13.741 1.00 89.62 196 GLU A O 1
ATOM 1648 N N . LYS A 1 197 ? -1.457 6.135 -11.665 1.00 88.31 197 LYS A N 1
ATOM 1649 C CA . LYS A 1 197 ? -0.028 5.880 -11.886 1.00 88.31 197 LYS A CA 1
ATOM 1650 C C . LYS A 1 197 ? 0.233 4.777 -12.912 1.00 88.31 197 LYS A C 1
ATOM 1652 O O . LYS A 1 197 ? 1.200 4.874 -13.663 1.00 88.31 197 LYS A O 1
ATOM 1657 N N . PHE A 1 198 ? -0.592 3.733 -12.941 1.00 86.19 198 PHE A N 1
ATOM 1658 C CA . PHE A 1 198 ? -0.514 2.674 -13.952 1.00 86.19 198 PHE A CA 1
ATOM 1659 C C . PHE A 1 198 ? -1.208 3.058 -15.267 1.00 86.19 198 PHE A C 1
ATOM 1661 O O . PHE A 1 198 ? -1.066 2.350 -16.262 1.00 86.19 198 PHE A O 1
ATOM 1668 N N . GLY A 1 199 ? -1.978 4.150 -15.277 1.00 84.44 199 GLY A N 1
ATOM 1669 C CA . GLY A 1 199 ? -2.930 4.508 -16.329 1.00 84.44 199 GLY A CA 1
ATOM 1670 C C . GLY A 1 199 ? -4.226 3.698 -16.231 1.00 84.44 199 GLY A C 1
ATOM 1671 O O . GLY A 1 199 ? -5.313 4.269 -16.205 1.00 84.44 199 GLY A O 1
ATOM 1672 N N . ALA A 1 200 ? -4.106 2.374 -16.129 1.00 86.56 200 ALA A N 1
ATOM 1673 C CA . ALA A 1 200 ? -5.201 1.450 -15.860 1.00 86.56 200 ALA A CA 1
ATOM 1674 C C . ALA A 1 200 ? -4.669 0.179 -15.179 1.00 86.56 200 ALA A C 1
ATOM 1676 O O . ALA A 1 200 ? -3.529 -0.239 -15.413 1.00 86.56 200 ALA A O 1
ATOM 1677 N N . PHE A 1 201 ? -5.506 -0.464 -14.366 1.00 88.44 201 PHE A N 1
ATOM 1678 C CA . PHE A 1 201 ? -5.250 -1.828 -13.919 1.00 88.44 201 PHE A CA 1
ATOM 1679 C C . PHE A 1 201 ? -5.433 -2.790 -15.094 1.00 88.44 201 PHE A C 1
ATOM 1681 O O . PHE A 1 201 ? -6.417 -2.710 -15.828 1.00 88.44 201 PHE A O 1
ATOM 1688 N N . VAL A 1 202 ? -4.487 -3.710 -15.255 1.00 85.19 202 VAL A N 1
ATOM 1689 C CA . VAL A 1 202 ? -4.509 -4.762 -16.284 1.00 85.19 202 VAL A CA 1
ATOM 1690 C C . VAL A 1 202 ? -4.819 -6.137 -15.698 1.00 85.19 202 VAL A C 1
ATOM 1692 O O . VAL A 1 202 ? -5.166 -7.050 -16.440 1.00 85.19 202 VAL A O 1
ATOM 1695 N N . SER A 1 203 ? -4.702 -6.287 -14.377 1.00 85.06 203 SER A N 1
ATOM 1696 C CA . SER A 1 203 ? -5.061 -7.502 -13.647 1.00 85.06 203 SER A CA 1
ATOM 1697 C C . SER A 1 203 ? -5.554 -7.164 -12.241 1.00 85.06 203 SER A C 1
ATOM 1699 O O . SER A 1 203 ? -5.060 -6.231 -11.607 1.00 85.06 203 SER A O 1
ATOM 1701 N N . VAL A 1 204 ? -6.493 -7.964 -11.734 1.00 84.75 204 VAL A N 1
ATOM 1702 C CA . VAL A 1 204 ? -6.981 -7.884 -10.347 1.00 84.75 204 VAL A CA 1
ATOM 1703 C C . VAL A 1 204 ? -5.904 -8.265 -9.325 1.00 84.75 204 VAL A C 1
ATOM 1705 O O . VAL A 1 204 ? -5.891 -7.734 -8.218 1.00 84.75 204 VAL A O 1
ATOM 1708 N N . GLU A 1 205 ? -4.917 -9.076 -9.719 1.00 84.00 205 GLU A N 1
ATOM 1709 C CA . GLU A 1 205 ? -3.769 -9.437 -8.872 1.00 84.00 205 GLU A CA 1
ATOM 1710 C C . GLU A 1 205 ? -2.971 -8.201 -8.419 1.00 84.00 205 GLU A C 1
ATOM 1712 O O . GLU A 1 205 ? -2.317 -8.215 -7.373 1.00 84.00 205 GLU A O 1
ATOM 1717 N N . GLN A 1 206 ? -3.060 -7.089 -9.164 1.00 85.94 206 GLN A N 1
ATOM 1718 C CA . GLN A 1 206 ? -2.367 -5.849 -8.825 1.00 85.94 206 GLN A CA 1
ATOM 1719 C C . GLN A 1 206 ? -2.782 -5.273 -7.470 1.00 85.94 206 GLN A C 1
ATOM 1721 O O . GLN A 1 206 ? -1.971 -4.576 -6.858 1.00 85.94 206 GLN A O 1
ATOM 1726 N N . PHE A 1 207 ? -3.980 -5.596 -6.962 1.00 89.81 207 PHE A N 1
ATOM 1727 C CA . PHE A 1 207 ? -4.402 -5.192 -5.619 1.00 89.81 207 PHE A CA 1
ATOM 1728 C C . PHE A 1 207 ? -3.488 -5.752 -4.530 1.00 89.81 207 PHE A C 1
ATOM 1730 O O . PHE A 1 207 ? -3.189 -5.045 -3.569 1.00 89.81 207 PHE A O 1
ATOM 1737 N N . GLY A 1 208 ? -2.991 -6.981 -4.701 1.00 87.81 208 GLY A N 1
ATOM 1738 C CA . GLY A 1 208 ? -2.073 -7.614 -3.752 1.00 87.81 208 GLY A CA 1
ATOM 1739 C C . GLY A 1 208 ? -0.727 -6.893 -3.635 1.00 87.81 208 GLY A C 1
ATOM 1740 O O . GLY A 1 208 ? -0.060 -6.992 -2.608 1.00 87.81 208 GLY A O 1
ATOM 1741 N N . PHE A 1 209 ? -0.341 -6.112 -4.649 1.00 87.62 209 PHE A N 1
ATOM 1742 C CA . PHE A 1 209 ? 0.900 -5.332 -4.643 1.00 87.62 209 PHE A CA 1
ATOM 1743 C C . PHE A 1 209 ? 0.730 -3.909 -4.097 1.00 87.62 209 PHE A C 1
ATOM 1745 O O . PHE A 1 209 ? 1.723 -3.186 -3.959 1.00 87.62 209 PHE A O 1
ATOM 1752 N N . ILE A 1 210 ? -0.501 -3.485 -3.788 1.00 91.56 210 ILE A N 1
ATOM 1753 C CA . ILE A 1 210 ? -0.770 -2.162 -3.223 1.00 91.56 210 ILE A CA 1
ATOM 1754 C C . ILE A 1 210 ? -0.469 -2.192 -1.726 1.00 91.56 210 ILE A C 1
ATOM 1756 O O . ILE A 1 210 ? -1.041 -2.962 -0.955 1.00 91.56 210 ILE A O 1
ATOM 1760 N N . TRP A 1 211 ? 0.413 -1.293 -1.291 1.00 88.31 211 TRP A N 1
ATOM 1761 C CA . TRP A 1 211 ? 0.804 -1.208 0.112 1.00 88.31 211 TRP A CA 1
ATOM 1762 C C . TRP A 1 211 ? -0.411 -1.003 1.030 1.00 88.31 211 TRP A C 1
ATOM 1764 O O . TRP A 1 211 ? -1.234 -0.111 0.809 1.00 88.31 211 TRP A O 1
ATOM 1774 N N . GLY A 1 212 ? -0.499 -1.806 2.092 1.00 88.31 212 GLY A N 1
ATOM 1775 C CA . GLY A 1 212 ? -1.571 -1.748 3.088 1.00 88.31 212 GLY A CA 1
ATOM 1776 C C . GLY A 1 212 ? -2.827 -2.554 2.744 1.00 88.31 212 GLY A C 1
ATOM 1777 O O . GLY A 1 212 ? -3.702 -2.659 3.604 1.00 88.31 212 GLY A O 1
ATOM 1778 N N . ILE A 1 213 ? -2.917 -3.148 1.549 1.00 91.00 213 ILE A N 1
ATOM 1779 C CA . ILE A 1 213 ? -3.941 -4.154 1.246 1.00 91.00 213 ILE A CA 1
ATOM 1780 C C . ILE A 1 213 ? -3.452 -5.503 1.775 1.00 91.00 213 ILE A C 1
ATOM 1782 O O . ILE A 1 213 ? -2.364 -5.962 1.436 1.00 91.00 213 ILE A O 1
ATOM 1786 N N . LYS A 1 214 ? -4.245 -6.124 2.651 1.00 90.94 214 LYS A N 1
ATOM 1787 C CA . LYS A 1 214 ? -3.959 -7.475 3.145 1.00 90.94 214 LYS A CA 1
ATOM 1788 C C . LYS A 1 214 ? -4.409 -8.522 2.120 1.00 90.94 214 LYS A C 1
ATOM 1790 O O . LYS A 1 214 ? -5.372 -8.251 1.398 1.00 90.94 214 LYS A O 1
ATOM 1795 N N . PRO A 1 215 ? -3.805 -9.723 2.093 1.00 85.44 215 PRO A N 1
ATOM 1796 C CA . PRO A 1 215 ? -4.192 -10.777 1.157 1.00 85.44 215 PRO A CA 1
ATOM 1797 C C . PRO A 1 215 ? -5.688 -11.111 1.198 1.00 85.44 215 PRO A C 1
ATOM 1799 O O . PRO A 1 215 ? -6.304 -11.296 0.155 1.00 85.44 215 PRO A O 1
ATOM 1802 N N . GLU A 1 216 ? -6.315 -11.100 2.380 1.00 90.75 216 GLU A N 1
ATOM 1803 C CA . GLU A 1 216 ? -7.746 -11.407 2.505 1.00 90.75 216 GLU A CA 1
ATOM 1804 C C . GLU A 1 216 ? -8.628 -10.325 1.870 1.00 90.75 216 GLU A C 1
ATOM 1806 O O . GLU A 1 216 ? -9.706 -10.619 1.360 1.00 90.75 216 GLU A O 1
ATOM 1811 N N . VAL A 1 217 ? -8.169 -9.071 1.894 1.00 90.88 217 VAL A N 1
ATOM 1812 C CA . VAL A 1 217 ? -8.867 -7.941 1.266 1.00 90.88 217 VAL A CA 1
ATOM 1813 C C . VAL A 1 217 ? -8.684 -7.983 -0.249 1.00 90.88 217 VAL A C 1
ATOM 1815 O O . VAL A 1 217 ? -9.638 -7.714 -0.970 1.00 90.88 217 VAL A O 1
ATOM 1818 N N . ALA A 1 218 ? -7.503 -8.367 -0.743 1.00 88.81 218 ALA A N 1
ATOM 1819 C CA . ALA A 1 218 ? -7.271 -8.571 -2.174 1.00 88.81 218 ALA A CA 1
ATOM 1820 C C . ALA A 1 218 ? -8.167 -9.689 -2.741 1.00 88.81 218 ALA A C 1
ATOM 1822 O O . ALA A 1 218 ? -8.831 -9.486 -3.753 1.00 88.81 218 ALA A O 1
ATOM 1823 N N . LEU A 1 219 ? -8.292 -10.814 -2.031 1.00 88.88 219 LEU A N 1
ATOM 1824 C CA . LEU A 1 219 ? -9.218 -11.888 -2.413 1.00 88.88 219 LEU A CA 1
ATOM 1825 C C . LEU A 1 219 ? -10.681 -11.439 -2.392 1.00 88.88 219 LEU A C 1
ATOM 1827 O O . LEU A 1 219 ? -11.486 -11.885 -3.206 1.00 88.88 219 LEU A O 1
ATOM 1831 N N . GLU A 1 220 ? -11.054 -10.566 -1.456 1.00 89.81 220 GLU A N 1
ATOM 1832 C CA . GLU A 1 220 ? -12.394 -9.989 -1.455 1.00 89.81 220 GLU A CA 1
ATOM 1833 C C . GLU A 1 220 ? -12.592 -9.078 -2.675 1.00 89.81 220 GLU A C 1
ATOM 1835 O O . GLU A 1 220 ? -13.608 -9.189 -3.352 1.00 89.81 220 GLU A O 1
ATOM 1840 N N . MET A 1 221 ? -11.604 -8.253 -3.029 1.00 90.31 221 MET A N 1
ATOM 1841 C CA . MET A 1 221 ? -11.649 -7.394 -4.219 1.00 90.31 221 MET A CA 1
ATOM 1842 C C . MET A 1 221 ? -11.896 -8.172 -5.515 1.00 90.31 221 MET A C 1
ATOM 1844 O O . MET A 1 221 ? -12.697 -7.734 -6.337 1.00 90.31 221 MET A O 1
ATOM 1848 N N . GLU A 1 222 ? -11.281 -9.343 -5.683 1.00 87.81 222 GLU A N 1
ATOM 1849 C CA . GLU A 1 222 ? -11.463 -10.212 -6.860 1.00 87.81 222 GLU A CA 1
ATOM 1850 C C . GLU A 1 222 ? -12.903 -10.737 -7.030 1.00 87.81 222 GLU A C 1
ATOM 1852 O O . GLU A 1 222 ? -13.321 -11.132 -8.129 1.00 87.81 222 GLU A O 1
ATOM 1857 N N . LYS A 1 223 ? -13.695 -10.737 -5.950 1.00 89.56 223 LYS A N 1
ATOM 1858 C CA . LYS A 1 223 ? -15.118 -11.101 -5.997 1.00 89.56 223 LYS A CA 1
ATOM 1859 C C . LYS A 1 223 ? -15.991 -9.960 -6.500 1.00 89.56 223 LYS A C 1
ATOM 1861 O O . LYS A 1 223 ? -16.986 -10.235 -7.157 1.00 89.56 223 LYS A O 1
ATOM 1866 N N . HIS A 1 224 ? -15.628 -8.713 -6.198 1.00 88.75 224 HIS A N 1
ATOM 1867 C CA . HIS A 1 224 ? -16.427 -7.520 -6.518 1.00 88.75 224 HIS A CA 1
ATOM 1868 C C . HIS A 1 224 ? -15.990 -6.828 -7.810 1.00 88.75 224 HIS A C 1
ATOM 1870 O O . HIS A 1 224 ? -16.790 -6.112 -8.416 1.00 88.75 224 HIS A O 1
ATOM 1876 N N . PHE A 1 225 ? -14.742 -7.031 -8.237 1.00 91.50 225 PHE A N 1
ATOM 1877 C CA . PHE A 1 225 ? -14.151 -6.320 -9.364 1.00 91.50 225 PHE A CA 1
ATOM 1878 C C . PHE A 1 225 ? -13.549 -7.243 -10.419 1.00 91.50 225 PHE A C 1
ATOM 1880 O O . PHE A 1 225 ? -13.062 -8.336 -10.132 1.00 91.50 225 PHE A O 1
ATOM 1887 N N . VAL A 1 226 ? -13.557 -6.756 -11.657 1.00 90.31 226 VAL A N 1
ATOM 1888 C CA . VAL A 1 226 ? -12.872 -7.339 -12.818 1.00 90.31 226 VAL A CA 1
ATOM 1889 C C . VAL A 1 226 ? -12.124 -6.251 -13.571 1.00 90.31 226 VAL A C 1
ATOM 1891 O O . VAL A 1 226 ? -12.406 -5.069 -13.406 1.00 90.31 226 VAL A O 1
ATOM 1894 N N . VAL A 1 227 ? -11.183 -6.650 -14.423 1.00 87.06 227 VAL A N 1
ATOM 1895 C CA . VAL A 1 227 ? -10.614 -5.773 -15.451 1.00 87.06 227 VAL A CA 1
ATOM 1896 C C . VAL A 1 227 ? -11.314 -6.125 -16.759 1.00 87.06 227 VAL A C 1
ATOM 1898 O O . VAL A 1 227 ? -11.008 -7.153 -17.359 1.00 87.06 227 VAL A O 1
ATOM 1901 N N . ALA A 1 228 ? -12.306 -5.324 -17.153 1.00 79.31 228 ALA A N 1
ATOM 1902 C CA . ALA A 1 228 ? -13.138 -5.624 -18.321 1.00 79.31 228 ALA A CA 1
ATOM 1903 C C . ALA A 1 228 ? -12.509 -5.114 -19.627 1.00 79.31 228 ALA A C 1
ATOM 1905 O O . ALA A 1 228 ? -12.501 -5.831 -20.628 1.00 79.31 228 ALA A O 1
ATOM 1906 N N . ASP A 1 229 ? -11.948 -3.899 -19.614 1.00 69.00 229 ASP A N 1
ATOM 1907 C CA . ASP A 1 229 ? -11.280 -3.315 -20.778 1.00 69.00 229 ASP A CA 1
ATOM 1908 C C . ASP A 1 229 ? -9.755 -3.268 -20.606 1.00 69.00 229 ASP A C 1
ATOM 1910 O O . ASP A 1 229 ? -9.215 -2.545 -19.768 1.00 69.00 229 ASP A O 1
ATOM 1914 N N . THR A 1 230 ? -9.047 -4.031 -21.439 1.00 64.88 230 THR A N 1
ATOM 1915 C CA . THR A 1 230 ? -7.577 -4.041 -21.495 1.00 64.88 230 THR A CA 1
ATOM 1916 C C . THR A 1 230 ? -7.014 -3.133 -22.588 1.00 64.88 230 THR A C 1
ATOM 1918 O O . THR A 1 230 ? -5.795 -2.979 -22.672 1.00 64.88 230 THR A O 1
ATOM 1921 N N . LYS A 1 231 ? -7.858 -2.487 -23.410 1.00 64.75 231 LYS A N 1
ATOM 1922 C CA . LYS A 1 231 ? -7.421 -1.612 -24.518 1.00 64.75 231 LYS A CA 1
ATOM 1923 C C . LYS A 1 231 ? -6.716 -0.345 -24.044 1.00 64.75 231 LYS A C 1
ATOM 1925 O O . LYS A 1 231 ? -6.000 0.279 -24.819 1.00 64.75 231 LYS A O 1
ATOM 1930 N N . LEU A 1 232 ? -6.891 0.021 -22.777 1.00 62.41 232 LEU A N 1
ATOM 1931 C CA . LEU A 1 232 ? -6.217 1.160 -22.157 1.00 62.41 232 LEU A CA 1
ATOM 1932 C C . LEU A 1 232 ? -4.730 0.891 -21.864 1.00 62.41 232 LEU A C 1
ATOM 1934 O O . LEU A 1 232 ? -4.002 1.816 -21.502 1.00 62.41 232 LEU A O 1
ATOM 1938 N N . LYS A 1 233 ? -4.252 -0.353 -22.023 1.00 69.69 233 LYS A N 1
ATOM 1939 C CA . LYS A 1 233 ? -2.849 -0.695 -21.776 1.00 69.69 233 LYS A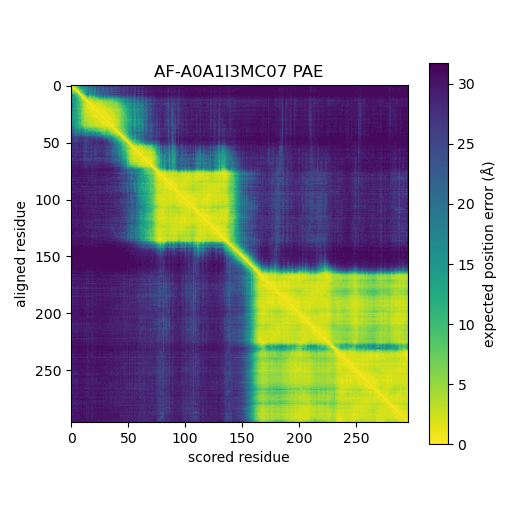 CA 1
ATOM 1940 C C . LYS A 1 233 ? -1.961 -0.258 -22.942 1.00 69.69 233 LYS A C 1
ATOM 1942 O O . LYS A 1 233 ? -2.201 -0.597 -24.101 1.00 69.69 233 LYS A O 1
ATOM 1947 N N . LYS A 1 234 ? -0.873 0.442 -22.629 1.00 71.88 234 LYS A N 1
ATOM 1948 C CA . LYS A 1 234 ? 0.194 0.713 -23.595 1.00 71.88 234 LYS A CA 1
ATOM 1949 C C . LYS A 1 234 ? 1.135 -0.492 -23.645 1.00 71.88 234 LYS A C 1
ATOM 1951 O O . LYS A 1 234 ? 1.779 -0.794 -22.645 1.00 71.88 234 LYS A O 1
ATOM 1956 N N . ILE A 1 235 ? 1.202 -1.162 -24.794 1.00 81.81 235 ILE A N 1
ATOM 1957 C CA . ILE A 1 235 ? 2.164 -2.245 -25.046 1.00 81.81 235 ILE A CA 1
ATOM 1958 C C . ILE A 1 235 ? 3.516 -1.639 -25.439 1.00 81.81 235 ILE A C 1
ATOM 1960 O O . ILE A 1 235 ? 3.567 -0.681 -26.215 1.00 81.81 235 ILE A O 1
ATOM 1964 N N . ILE A 1 236 ? 4.603 -2.184 -24.890 1.00 85.56 236 ILE A N 1
ATOM 1965 C CA . ILE A 1 236 ? 5.979 -1.742 -25.130 1.00 85.56 236 ILE A CA 1
ATOM 1966 C C . ILE A 1 236 ? 6.801 -2.906 -25.694 1.00 85.56 236 ILE A C 1
ATOM 1968 O O . ILE A 1 236 ? 6.909 -3.956 -25.068 1.00 85.56 236 ILE A O 1
ATOM 1972 N N . TYR A 1 237 ? 7.423 -2.689 -26.856 1.00 90.06 237 TYR A N 1
ATOM 1973 C CA . TYR A 1 237 ? 8.321 -3.652 -27.500 1.00 90.06 237 TYR A CA 1
ATOM 1974 C C . TYR A 1 237 ? 9.657 -3.713 -26.760 1.00 90.06 237 TYR A C 1
ATOM 1976 O O . TYR A 1 237 ? 10.520 -2.852 -26.960 1.00 90.06 237 TYR A O 1
ATOM 1984 N N . ILE A 1 238 ? 9.852 -4.715 -25.907 1.00 91.06 238 ILE A N 1
ATOM 1985 C CA . ILE A 1 238 ? 10.965 -4.743 -24.954 1.00 91.06 238 ILE A CA 1
ATOM 1986 C C . ILE A 1 238 ? 12.333 -4.727 -25.631 1.00 91.06 238 ILE A C 1
ATOM 1988 O O . ILE A 1 238 ? 13.253 -4.092 -25.121 1.00 91.06 238 ILE A O 1
ATOM 1992 N N . ASN A 1 239 ? 12.478 -5.358 -26.796 1.00 93.12 239 ASN A N 1
ATOM 1993 C CA . ASN A 1 239 ? 13.760 -5.434 -27.494 1.00 93.12 239 ASN A CA 1
ATOM 1994 C C . ASN A 1 239 ? 14.170 -4.114 -28.152 1.00 93.12 239 ASN A C 1
ATOM 1996 O O . ASN A 1 239 ? 15.359 -3.844 -28.298 1.00 93.12 239 ASN A O 1
ATOM 2000 N N . ARG A 1 240 ? 13.211 -3.231 -28.449 1.00 93.25 240 ARG A N 1
ATOM 2001 C CA . ARG A 1 240 ? 13.467 -1.928 -29.091 1.00 93.25 240 ARG A CA 1
ATOM 2002 C C . ARG A 1 240 ? 13.306 -0.744 -28.148 1.00 93.25 240 ARG A C 1
ATOM 2004 O O . ARG A 1 240 ? 13.801 0.335 -28.455 1.00 93.25 240 ARG A O 1
ATOM 2011 N N . ALA A 1 241 ? 12.645 -0.954 -27.012 1.00 93.56 241 ALA A N 1
ATOM 2012 C CA . ALA A 1 241 ? 12.319 0.102 -26.077 1.00 93.56 241 ALA A CA 1
ATOM 2013 C C . ALA A 1 241 ? 13.571 0.758 -25.496 1.00 93.56 241 ALA A C 1
ATOM 2015 O O . ALA A 1 241 ? 14.514 0.081 -25.041 1.00 93.56 241 ALA A O 1
ATOM 2016 N N . ASP A 1 242 ? 13.554 2.085 -25.472 1.00 94.25 242 ASP A N 1
ATOM 2017 C CA . ASP A 1 242 ? 14.572 2.855 -24.784 1.00 94.25 242 ASP A CA 1
ATOM 2018 C C . ASP A 1 242 ? 14.353 2.826 -23.260 1.00 94.25 242 ASP A C 1
ATOM 2020 O O . ASP A 1 242 ? 13.367 2.318 -22.718 1.00 94.25 242 ASP A O 1
ATOM 2024 N N . ARG A 1 243 ? 15.314 3.373 -22.517 1.00 92.88 243 ARG A N 1
ATOM 2025 C CA . ARG A 1 243 ? 15.253 3.384 -21.051 1.00 92.88 243 ARG A CA 1
ATOM 2026 C C . ARG A 1 243 ? 14.045 4.157 -20.513 1.00 92.88 243 ARG A C 1
ATOM 2028 O O . ARG A 1 243 ? 13.537 3.816 -19.447 1.00 92.88 243 ARG A O 1
ATOM 2035 N N . ASN A 1 244 ? 13.647 5.240 -21.171 1.00 92.31 244 ASN A N 1
ATOM 2036 C CA . ASN A 1 244 ? 12.544 6.078 -20.714 1.00 92.31 244 ASN A CA 1
ATOM 2037 C C . ASN A 1 244 ? 11.207 5.379 -20.952 1.00 92.31 244 ASN A C 1
ATOM 2039 O O . ASN A 1 244 ? 10.350 5.438 -20.076 1.00 92.31 244 ASN A O 1
ATOM 2043 N N . GLU A 1 245 ? 11.068 4.671 -22.070 1.00 93.00 245 GLU A N 1
ATOM 2044 C CA . GLU A 1 245 ? 9.912 3.835 -22.380 1.00 93.00 245 GLU A CA 1
ATOM 2045 C C . GLU A 1 245 ? 9.772 2.688 -21.381 1.00 93.00 245 GLU A C 1
ATOM 2047 O O . GLU A 1 245 ? 8.702 2.515 -20.801 1.00 93.00 245 GLU A O 1
ATOM 2052 N N . LEU A 1 246 ? 10.860 1.969 -21.082 1.00 92.38 246 LEU A N 1
ATOM 2053 C CA . LEU A 1 246 ? 10.840 0.869 -20.109 1.00 92.38 246 LEU A CA 1
ATOM 2054 C C . LEU A 1 246 ? 10.407 1.318 -18.706 1.00 92.38 246 LEU A C 1
ATOM 2056 O O . LEU A 1 246 ? 9.724 0.581 -18.002 1.00 92.38 246 LEU A O 1
ATOM 2060 N N . LYS A 1 247 ? 10.756 2.543 -18.298 1.00 91.62 247 LYS A N 1
ATOM 2061 C CA . LYS A 1 247 ? 10.339 3.114 -17.004 1.00 91.62 247 LYS A CA 1
ATOM 2062 C C . LYS A 1 247 ? 8.847 3.441 -16.915 1.00 91.62 247 LYS A C 1
ATOM 2064 O O . LYS A 1 247 ? 8.369 3.711 -15.816 1.00 91.62 247 LYS A O 1
ATOM 2069 N N . LEU A 1 248 ? 8.131 3.486 -18.039 1.00 89.12 248 LEU A N 1
ATOM 2070 C CA . LEU A 1 248 ? 6.679 3.682 -18.039 1.00 89.12 248 LEU A CA 1
ATOM 2071 C C . LEU A 1 248 ? 5.934 2.406 -17.637 1.00 89.12 248 LEU A C 1
ATOM 2073 O O . LEU A 1 248 ? 4.766 2.480 -17.264 1.00 89.12 248 LEU A O 1
ATOM 2077 N N . ILE A 1 249 ? 6.593 1.247 -17.704 1.00 89.44 249 ILE A N 1
ATOM 2078 C CA . ILE A 1 249 ? 5.994 -0.027 -17.321 1.00 89.44 249 ILE A CA 1
ATOM 2079 C C . ILE A 1 249 ? 5.870 -0.074 -15.794 1.00 89.44 249 ILE A C 1
ATOM 2081 O O . ILE A 1 249 ? 6.862 0.149 -15.086 1.00 89.44 249 ILE A O 1
ATOM 2085 N N . PRO A 1 250 ? 4.683 -0.400 -15.252 1.00 88.69 250 PRO A N 1
ATOM 2086 C CA . PRO A 1 250 ? 4.513 -0.586 -13.821 1.00 88.69 250 PRO A CA 1
ATOM 2087 C C . PRO A 1 250 ? 5.555 -1.533 -13.227 1.00 88.69 250 PRO A C 1
ATOM 2089 O O . PRO A 1 250 ? 5.906 -2.556 -13.807 1.00 88.69 250 PRO A O 1
ATOM 2092 N N . TYR A 1 251 ? 6.043 -1.180 -12.037 1.00 90.44 251 TYR A N 1
ATOM 2093 C CA . TYR A 1 251 ? 7.060 -1.923 -11.280 1.00 90.44 251 TYR A CA 1
ATOM 2094 C C . TYR A 1 251 ? 8.482 -1.909 -11.864 1.00 90.44 251 TYR A C 1
ATOM 2096 O O . TYR A 1 251 ? 9.395 -2.403 -11.199 1.00 90.44 251 TYR A O 1
ATOM 2104 N N . LEU A 1 252 ? 8.714 -1.279 -13.021 1.00 91.94 252 LEU A N 1
ATOM 2105 C CA . LEU A 1 252 ? 10.058 -1.057 -13.552 1.00 91.94 252 LEU A CA 1
ATOM 2106 C C . LEU A 1 252 ? 10.582 0.321 -13.148 1.00 91.94 252 LEU A C 1
ATOM 2108 O O . LEU A 1 252 ? 10.086 1.367 -13.559 1.00 91.94 252 LEU A O 1
ATOM 2112 N N . ASN A 1 253 ? 11.627 0.327 -12.324 1.00 92.31 253 ASN A N 1
ATOM 2113 C CA . ASN A 1 253 ? 12.346 1.548 -11.977 1.00 92.31 253 ASN A CA 1
ATOM 2114 C C . ASN A 1 253 ? 13.543 1.770 -12.921 1.00 92.31 253 ASN A C 1
ATOM 2116 O O . ASN A 1 253 ? 13.853 0.949 -13.783 1.00 92.31 253 ASN A O 1
ATOM 2120 N N . TYR A 1 254 ? 14.245 2.891 -12.739 1.00 93.75 254 TYR A N 1
ATOM 2121 C CA . TYR A 1 254 ? 15.414 3.244 -13.550 1.00 93.75 254 TYR A CA 1
ATOM 2122 C C . TYR A 1 254 ? 16.496 2.150 -13.576 1.00 93.75 254 TYR A C 1
ATOM 2124 O O . TYR A 1 254 ? 17.072 1.894 -14.631 1.00 93.75 254 TYR A O 1
ATOM 2132 N N . GLY A 1 255 ? 16.770 1.519 -12.431 1.00 94.56 255 GLY A N 1
ATOM 2133 C CA . GLY A 1 255 ? 17.789 0.476 -12.319 1.00 94.56 255 GLY A CA 1
ATOM 2134 C C . GLY A 1 255 ? 17.414 -0.767 -13.117 1.00 94.56 255 GLY A C 1
ATOM 2135 O O . GLY A 1 255 ? 18.214 -1.243 -13.913 1.00 94.56 255 GLY A O 1
ATOM 2136 N N . ILE A 1 256 ? 16.166 -1.222 -12.988 1.00 95.06 256 ILE A N 1
ATOM 2137 C CA . ILE A 1 256 ? 15.683 -2.405 -13.712 1.00 95.06 256 ILE A CA 1
ATOM 2138 C C . ILE A 1 256 ? 15.659 -2.145 -15.222 1.00 95.06 256 ILE A C 1
ATOM 2140 O O . ILE A 1 256 ? 16.098 -2.991 -15.995 1.00 95.06 256 ILE A O 1
ATOM 2144 N N . ALA A 1 257 ? 15.225 -0.955 -15.654 1.00 95.44 257 ALA A N 1
ATOM 2145 C CA . ALA A 1 257 ? 15.275 -0.571 -17.064 1.00 95.44 257 ALA A CA 1
ATOM 2146 C C . ALA A 1 257 ? 16.707 -0.638 -17.624 1.00 95.44 257 ALA A C 1
ATOM 2148 O O . ALA A 1 257 ? 16.909 -1.136 -18.730 1.00 95.44 257 ALA A O 1
ATOM 2149 N N . LEU A 1 258 ? 17.706 -0.182 -16.858 1.00 95.31 258 LEU A N 1
ATOM 2150 C CA . LEU A 1 258 ? 19.119 -0.279 -17.236 1.00 95.31 258 LEU A CA 1
ATOM 2151 C C . LEU A 1 258 ? 19.580 -1.739 -17.341 1.00 95.31 258 LEU A C 1
ATOM 2153 O O . LEU A 1 258 ? 20.260 -2.091 -18.305 1.00 95.31 258 LEU A O 1
ATOM 2157 N N . ASP A 1 259 ? 19.195 -2.579 -16.382 1.00 94.88 259 ASP A N 1
ATOM 2158 C CA . ASP A 1 259 ? 19.540 -4.000 -16.382 1.00 94.88 259 ASP A CA 1
ATOM 2159 C C . ASP A 1 259 ? 18.926 -4.735 -17.584 1.00 94.88 259 ASP A C 1
ATOM 2161 O O . ASP A 1 259 ? 19.605 -5.562 -18.187 1.00 94.88 259 ASP A O 1
ATOM 2165 N N . ILE A 1 260 ? 17.708 -4.372 -18.010 1.00 94.06 260 ILE A N 1
ATOM 2166 C CA . ILE A 1 260 ? 17.085 -4.875 -19.249 1.00 94.06 260 ILE A CA 1
ATOM 2167 C C . ILE A 1 260 ? 17.909 -4.475 -20.481 1.00 94.06 260 ILE A C 1
ATOM 2169 O O . ILE A 1 260 ? 18.178 -5.305 -21.347 1.00 94.06 260 ILE A O 1
ATOM 2173 N N . ILE A 1 261 ? 18.347 -3.213 -20.588 1.00 94.88 261 ILE A N 1
ATOM 2174 C CA . ILE A 1 261 ? 19.204 -2.769 -21.709 1.00 94.88 261 ILE A CA 1
ATOM 2175 C C . ILE A 1 261 ? 20.524 -3.542 -21.715 1.00 94.88 261 ILE A C 1
ATOM 2177 O O . ILE A 1 261 ? 20.979 -4.003 -22.761 1.00 94.88 261 ILE A O 1
ATOM 2181 N N . LYS A 1 262 ? 21.136 -3.689 -20.539 1.00 94.06 262 LYS A N 1
ATOM 2182 C CA . LYS A 1 262 ? 22.404 -4.393 -20.380 1.00 94.06 262 LYS A CA 1
ATOM 2183 C C . LYS A 1 262 ? 22.274 -5.866 -20.759 1.00 94.06 262 LYS A C 1
ATOM 2185 O O . LYS A 1 262 ? 23.139 -6.369 -21.467 1.00 94.06 262 LYS A O 1
ATOM 2190 N N . HIS A 1 263 ? 21.200 -6.524 -20.327 1.00 93.62 263 HIS A N 1
ATOM 2191 C CA . HIS A 1 263 ? 20.925 -7.914 -20.673 1.00 93.62 263 HIS A CA 1
ATOM 2192 C C . HIS A 1 263 ? 20.785 -8.080 -22.193 1.00 93.62 263 HIS A C 1
ATOM 2194 O O . HIS A 1 263 ? 21.498 -8.899 -22.763 1.00 93.62 263 HIS A O 1
ATOM 2200 N N . ARG A 1 264 ? 19.985 -7.232 -22.862 1.00 90.88 264 ARG A N 1
ATOM 2201 C CA . ARG A 1 264 ? 19.834 -7.243 -24.333 1.00 90.88 264 ARG A CA 1
ATOM 2202 C C . ARG A 1 264 ? 21.167 -7.085 -25.071 1.00 90.88 264 ARG A C 1
ATOM 2204 O O . ARG A 1 264 ? 21.442 -7.779 -26.041 1.00 90.88 264 ARG A O 1
ATOM 2211 N N . SER A 1 265 ? 22.018 -6.185 -24.580 1.00 90.88 265 SER A N 1
ATOM 2212 C CA . SER A 1 265 ? 23.339 -5.915 -25.163 1.00 90.88 265 SER A CA 1
ATOM 2213 C C . SER A 1 265 ? 24.324 -7.080 -24.993 1.00 90.88 265 SER A C 1
ATOM 2215 O O . SER A 1 265 ? 25.149 -7.327 -25.868 1.00 90.88 265 SER A O 1
ATOM 2217 N N . MET A 1 266 ? 24.243 -7.807 -23.874 1.00 91.50 266 MET A N 1
ATOM 2218 C CA . MET A 1 266 ? 25.158 -8.911 -23.567 1.00 91.50 266 MET A CA 1
ATOM 2219 C C . MET A 1 266 ? 24.706 -10.261 -24.134 1.00 91.50 266 MET A C 1
ATOM 2221 O O . MET A 1 266 ? 25.551 -11.044 -24.559 1.00 91.50 266 MET A O 1
ATOM 2225 N N . ASN A 1 267 ? 23.400 -10.534 -24.120 1.00 90.06 267 ASN A N 1
ATOM 2226 C CA . ASN A 1 267 ? 22.836 -11.863 -24.373 1.00 90.06 267 ASN A CA 1
ATOM 2227 C C . ASN A 1 267 ? 21.970 -11.924 -25.645 1.00 90.06 267 ASN A C 1
ATOM 2229 O O . ASN A 1 267 ? 21.590 -13.013 -26.071 1.00 90.06 267 ASN A O 1
ATOM 2233 N N . GLY A 1 268 ? 21.690 -10.777 -26.270 1.00 89.62 268 GLY A N 1
ATOM 2234 C CA . GLY A 1 268 ? 20.779 -10.658 -27.407 1.00 89.62 268 GLY A CA 1
ATOM 2235 C C . GLY A 1 268 ? 19.326 -10.414 -26.991 1.00 89.62 268 GLY A C 1
ATOM 2236 O O . GLY A 1 268 ? 19.030 -10.126 -25.832 1.00 89.62 268 GLY A O 1
ATOM 2237 N N . ASP A 1 269 ? 18.422 -10.497 -27.966 1.00 91.31 269 ASP A N 1
ATOM 2238 C CA . ASP A 1 269 ? 16.998 -10.213 -27.774 1.00 91.31 269 ASP A CA 1
ATOM 2239 C C . ASP A 1 269 ? 16.343 -11.165 -26.761 1.00 91.31 269 ASP A C 1
ATOM 2241 O O . ASP A 1 269 ? 16.565 -12.379 -26.783 1.00 91.31 269 ASP A O 1
ATOM 2245 N N . LEU A 1 270 ? 15.487 -10.598 -25.910 1.00 87.81 270 LEU A N 1
ATOM 2246 C CA . LEU A 1 270 ? 14.601 -11.329 -25.008 1.00 87.81 270 LEU A CA 1
ATOM 2247 C C . LEU A 1 270 ? 13.491 -11.969 -25.847 1.00 87.81 270 LEU A C 1
ATOM 2249 O O . LEU A 1 270 ? 12.874 -11.296 -26.669 1.00 87.81 270 LEU A O 1
ATOM 2253 N N . LYS A 1 271 ? 13.214 -13.254 -25.651 1.00 87.19 271 LYS A N 1
ATOM 2254 C CA . LYS A 1 271 ? 12.231 -14.018 -26.439 1.00 87.19 271 LYS A CA 1
ATOM 2255 C C . LYS A 1 271 ? 11.009 -14.411 -25.628 1.00 87.19 271 LYS A C 1
ATOM 2257 O O . LYS A 1 271 ? 9.984 -14.773 -26.201 1.00 87.19 271 LYS A O 1
ATOM 2262 N N . SER A 1 272 ? 11.139 -14.415 -24.307 1.00 83.88 272 SER A N 1
ATOM 2263 C CA . SER A 1 272 ? 10.129 -14.959 -23.414 1.00 83.88 272 SER A CA 1
ATOM 2264 C C . SER A 1 272 ? 10.131 -14.296 -22.041 1.00 83.88 272 SER A C 1
ATOM 2266 O O . SER A 1 272 ? 11.070 -13.607 -21.631 1.00 83.88 272 SER A O 1
ATOM 2268 N N . ILE A 1 273 ? 9.056 -14.549 -21.298 1.00 81.44 273 ILE A N 1
ATOM 2269 C CA . ILE A 1 273 ? 8.923 -14.146 -19.899 1.00 81.44 273 ILE A CA 1
ATOM 2270 C C . ILE A 1 273 ? 9.967 -14.831 -19.000 1.00 81.44 273 ILE A C 1
ATOM 2272 O O . ILE A 1 273 ? 10.303 -14.310 -17.936 1.00 81.44 273 ILE A O 1
ATOM 2276 N N . GLU A 1 274 ? 10.503 -15.984 -19.405 1.00 86.38 274 GLU A N 1
ATOM 2277 C CA . GLU A 1 274 ? 11.582 -16.676 -18.700 1.00 86.38 274 GLU A CA 1
ATOM 2278 C C . GLU A 1 274 ? 12.865 -15.842 -18.697 1.00 86.38 274 GLU A C 1
ATOM 2280 O O . GLU A 1 274 ? 13.460 -15.667 -17.634 1.00 86.38 274 GLU A O 1
ATOM 2285 N N . ASP A 1 275 ? 13.217 -15.235 -19.832 1.00 87.62 275 ASP A N 1
ATOM 2286 C CA . ASP A 1 275 ? 14.436 -14.424 -19.975 1.00 87.62 275 ASP A CA 1
ATOM 2287 C C . ASP A 1 275 ? 14.409 -13.192 -19.057 1.00 87.62 275 ASP A C 1
ATOM 2289 O O . ASP A 1 275 ? 15.432 -12.744 -18.536 1.00 87.62 275 ASP A O 1
ATOM 2293 N N . LEU A 1 276 ? 13.209 -12.665 -18.779 1.00 87.50 276 LEU A N 1
ATOM 2294 C CA . LEU A 1 276 ? 13.025 -11.576 -17.822 1.00 87.50 276 LEU A CA 1
ATOM 2295 C C . LEU A 1 276 ? 13.512 -11.959 -16.421 1.00 87.50 276 LEU A C 1
ATOM 2297 O O . LEU A 1 276 ? 14.100 -11.120 -15.743 1.00 87.50 276 LEU A O 1
ATOM 2301 N N . LYS A 1 277 ? 13.306 -13.209 -15.985 1.00 89.69 277 LYS A N 1
ATOM 2302 C CA . LYS A 1 277 ? 13.664 -13.681 -14.633 1.00 89.69 277 LYS A CA 1
ATOM 2303 C C . LYS A 1 277 ? 15.175 -13.747 -14.406 1.00 89.69 277 LYS A C 1
ATOM 2305 O O . LYS A 1 277 ? 15.612 -13.743 -13.258 1.00 89.69 277 LYS A O 1
ATOM 2310 N N . GLU A 1 278 ? 15.968 -13.773 -15.474 1.00 90.62 278 GLU A N 1
ATOM 2311 C CA . GLU A 1 278 ? 17.435 -13.764 -15.412 1.00 90.62 278 GLU A CA 1
ATOM 2312 C C . GLU A 1 278 ? 18.011 -12.358 -15.171 1.00 90.62 278 GLU A C 1
ATOM 2314 O O . GLU A 1 278 ? 19.208 -12.181 -14.915 1.00 90.62 278 GLU A O 1
ATOM 2319 N N . ILE A 1 279 ? 17.170 -11.324 -15.241 1.00 91.31 279 ILE A N 1
ATOM 2320 C CA . ILE A 1 279 ? 17.577 -9.936 -15.054 1.00 91.31 279 ILE A CA 1
ATOM 2321 C C . ILE A 1 279 ? 17.737 -9.651 -13.558 1.00 91.31 279 ILE A C 1
ATOM 2323 O O . ILE A 1 279 ? 16.791 -9.711 -12.778 1.00 91.31 279 ILE A O 1
ATOM 2327 N N . LYS A 1 280 ? 18.960 -9.274 -13.172 1.00 85.38 280 LYS A N 1
ATOM 2328 C CA . LYS A 1 280 ? 19.447 -9.182 -11.784 1.00 85.38 280 LYS A CA 1
ATOM 2329 C C . LYS A 1 280 ? 18.470 -8.596 -10.752 1.00 85.38 280 LYS A C 1
ATOM 2331 O O . LYS A 1 280 ? 18.399 -9.115 -9.645 1.00 85.38 280 LYS A O 1
ATOM 2336 N N . ASN A 1 281 ? 17.791 -7.494 -11.068 1.00 89.50 281 ASN A N 1
ATOM 2337 C CA . ASN A 1 281 ? 16.957 -6.754 -10.112 1.00 89.50 281 ASN A CA 1
ATOM 2338 C C . ASN A 1 281 ? 15.455 -6.827 -10.427 1.00 89.50 281 ASN A C 1
ATOM 2340 O O . ASN A 1 281 ? 14.685 -5.998 -9.935 1.00 89.50 281 ASN A O 1
ATOM 2344 N N . ILE A 1 282 ? 15.024 -7.768 -11.268 1.00 91.19 282 ILE A N 1
ATOM 2345 C CA . ILE A 1 282 ? 13.616 -7.856 -11.644 1.00 91.19 282 ILE A CA 1
ATOM 2346 C C . ILE A 1 282 ? 12.754 -8.352 -10.463 1.00 91.19 282 ILE A C 1
ATOM 2348 O O . ILE A 1 282 ? 13.145 -9.288 -9.760 1.00 91.19 282 ILE A O 1
ATOM 2352 N N . PRO A 1 283 ? 11.573 -7.758 -10.211 1.00 88.88 283 PRO A N 1
ATOM 2353 C CA . PRO A 1 283 ? 10.665 -8.237 -9.171 1.00 88.88 283 PRO A CA 1
ATOM 2354 C C . PRO A 1 283 ? 9.956 -9.518 -9.627 1.00 88.88 283 PRO A C 1
ATOM 2356 O O . PRO A 1 283 ? 8.961 -9.457 -10.350 1.00 88.88 283 PRO A O 1
ATOM 2359 N N . LEU A 1 284 ? 10.477 -10.678 -9.212 1.00 87.50 284 LEU A N 1
ATOM 2360 C CA . LEU A 1 284 ? 9.995 -12.007 -9.623 1.00 87.50 284 LEU A CA 1
ATOM 2361 C C . LEU A 1 284 ? 8.499 -12.228 -9.354 1.00 87.50 284 LEU A C 1
ATOM 2363 O O . LEU A 1 284 ? 7.814 -12.841 -10.169 1.00 87.50 284 LEU A O 1
ATOM 2367 N N . ASP A 1 285 ? 7.988 -11.681 -8.253 1.00 82.75 285 ASP A N 1
ATOM 2368 C CA . ASP A 1 285 ? 6.577 -11.721 -7.854 1.00 82.75 285 ASP A CA 1
ATOM 2369 C C . ASP A 1 285 ? 5.651 -10.942 -8.805 1.00 82.75 285 ASP A C 1
ATOM 2371 O O . ASP A 1 285 ? 4.447 -11.177 -8.824 1.00 82.75 285 ASP A O 1
ATOM 2375 N N . LYS A 1 286 ? 6.205 -10.035 -9.618 1.00 85.88 286 LYS A N 1
ATOM 2376 C CA . LYS A 1 286 ? 5.455 -9.135 -10.513 1.00 85.88 286 LYS A CA 1
ATOM 2377 C C . LYS A 1 286 ? 5.739 -9.380 -11.986 1.00 85.88 286 LYS A C 1
ATOM 2379 O O . LYS A 1 286 ? 5.135 -8.717 -12.826 1.00 85.88 286 LYS A O 1
ATOM 2384 N N . VAL A 1 287 ? 6.621 -10.326 -12.318 1.00 83.94 287 VAL A N 1
ATOM 2385 C CA . VAL A 1 287 ? 6.990 -10.652 -13.706 1.00 83.94 287 VAL A CA 1
ATOM 2386 C C . VAL A 1 287 ? 5.753 -10.993 -14.543 1.00 83.94 287 VAL A C 1
ATOM 2388 O O . VAL A 1 287 ? 5.644 -10.518 -15.669 1.00 83.94 287 VAL A O 1
ATOM 2391 N N . GLY A 1 288 ? 4.785 -11.721 -13.973 1.00 80.12 288 GLY A N 1
ATOM 2392 C CA . GLY A 1 288 ? 3.513 -12.025 -14.638 1.00 80.12 288 GLY A CA 1
ATOM 2393 C C . GLY A 1 288 ? 2.738 -10.772 -15.049 1.00 80.12 288 GLY A C 1
ATOM 2394 O O . GLY A 1 288 ? 2.277 -10.682 -16.182 1.00 80.12 288 GLY A O 1
ATOM 2395 N N . ILE A 1 289 ? 2.672 -9.765 -14.173 1.00 84.88 289 ILE A N 1
ATOM 2396 C CA . ILE A 1 289 ? 2.007 -8.492 -14.474 1.00 84.88 289 ILE A CA 1
ATOM 2397 C C . ILE A 1 289 ? 2.812 -7.651 -15.455 1.00 84.88 289 ILE A C 1
ATOM 2399 O O . ILE A 1 289 ? 2.240 -7.100 -16.390 1.00 84.88 289 ILE A O 1
ATOM 2403 N N . ILE A 1 290 ? 4.130 -7.556 -15.264 1.00 86.06 290 ILE A N 1
ATOM 2404 C CA . ILE A 1 290 ? 5.028 -6.816 -16.161 1.00 86.06 290 ILE A CA 1
ATOM 2405 C C . ILE A 1 290 ? 4.875 -7.337 -17.593 1.00 86.06 290 ILE A C 1
ATOM 2407 O O . ILE A 1 290 ? 4.738 -6.540 -18.516 1.00 86.06 290 ILE A O 1
ATOM 2411 N N . ASN A 1 291 ? 4.800 -8.659 -17.767 1.00 86.31 291 ASN A N 1
ATOM 2412 C CA . ASN A 1 291 ? 4.600 -9.305 -19.062 1.00 86.31 291 ASN A CA 1
ATOM 2413 C C . ASN A 1 291 ? 3.330 -8.835 -19.791 1.00 86.31 291 ASN A C 1
ATOM 2415 O O . ASN A 1 291 ? 3.315 -8.765 -21.014 1.00 86.31 291 ASN A O 1
ATOM 2419 N N . LEU A 1 292 ? 2.274 -8.440 -19.071 1.00 84.00 292 LEU A N 1
ATOM 2420 C CA . LEU A 1 292 ? 1.038 -7.945 -19.692 1.00 84.00 292 LEU A CA 1
ATOM 2421 C C . LEU A 1 292 ? 1.217 -6.603 -20.424 1.00 84.00 292 LEU A C 1
ATOM 2423 O O . LEU A 1 292 ? 0.362 -6.258 -21.250 1.00 84.00 292 LEU A O 1
ATOM 2427 N N . TYR A 1 293 ? 2.298 -5.870 -20.135 1.00 84.00 293 TYR A N 1
ATOM 2428 C CA . TYR A 1 293 ? 2.670 -4.595 -20.761 1.00 84.00 293 TYR A CA 1
ATOM 2429 C C . TYR A 1 293 ? 3.716 -4.743 -21.874 1.00 84.00 293 TYR A C 1
ATOM 2431 O O . TYR A 1 293 ? 4.085 -3.745 -22.495 1.00 84.00 293 TYR A O 1
ATOM 2439 N N . LEU A 1 294 ? 4.212 -5.955 -22.115 1.00 83.62 294 LEU A N 1
ATOM 2440 C CA . LEU A 1 294 ? 5.339 -6.203 -23.003 1.00 83.62 294 LEU A CA 1
ATOM 2441 C C . LEU A 1 294 ? 4.921 -6.896 -24.296 1.00 83.62 294 LEU A C 1
ATOM 2443 O O . LEU A 1 294 ? 3.949 -7.647 -24.337 1.00 83.62 294 LEU A O 1
ATOM 2447 N N . ASP A 1 295 ? 5.714 -6.641 -25.328 1.00 85.19 295 ASP A N 1
ATOM 2448 C CA . ASP A 1 295 ? 5.811 -7.452 -26.536 1.00 85.19 295 ASP A CA 1
ATOM 2449 C C . ASP A 1 295 ? 7.294 -7.746 -26.800 1.00 85.19 295 ASP A C 1
ATOM 2451 O O . ASP A 1 295 ? 8.145 -6.895 -26.501 1.00 85.19 295 ASP A O 1
ATOM 2455 N N . PHE A 1 296 ? 7.602 -8.943 -27.296 1.00 81.25 296 PHE A N 1
ATOM 2456 C CA . PHE A 1 296 ? 8.973 -9.431 -27.481 1.00 81.25 296 PHE A CA 1
ATOM 2457 C C . PHE A 1 296 ? 9.456 -9.176 -28.912 1.00 81.25 296 PHE A C 1
ATOM 2459 O O . PHE A 1 296 ? 8.810 -9.649 -29.869 1.00 81.25 296 PHE A O 1
#

=== Feature glossary ===
The record interleaves many kinds of information about one protein. Here is each kind framed as the question it answers.

Q: What does the local fold look like, residue by residue?
A: The Foldseek 3Di string encodes local tertiary geometry as a 20-letter alphabet — one character per residue — derived from the relative positions of nearby Cα atoms. Unlike the amino-acid sequence, 3Di is a direct function of the 3D structure, so two proteins with the same fold have similar 3Di strings even at low sequence identity.

Q: Which residues are in helices, strands, or loops?
A: The SS8 string is DSSP's per-residue secondary-structure call. α-helix (H) means an i→i+4 H-bond ladder; β-strand (E) means the residue participates in a β-sheet; 3₁₀ (G) and π (I) are tighter and wider helices; T/S are turns/bends; '-' is loop.

Q: How big and how compact is the whole molecule?
A: Radius of gyration (Rg) is the root-mean-square distance of Cα atoms from their centroid — a single number for overall size and compactness. A globular domain of N residues has Rg ≈ 2.2·N^0.38 Å; an extended or disordered chain has a much larger Rg. The Cα contact count is the number of residue pairs whose Cα atoms are within 8 Å and are more than four positions apart in sequence — a standard proxy for tertiary packing density. The bounding box is the smallest axis-aligned box enclosing all Cα atoms.

Q: Where is each backbone atom in 3D?
A: Structure coordinates are given as an mmCIF _atom_site loop: one row per atom with element, residue name, chain id, sequence number, and x/y/z position in Å. Only the four main-chain atoms per residue are included here; side chains are omitted to keep the record compact.

Q: What is the amino-acid chain?
A: Primary structure: the covalent order of the twenty standard amino acids along the backbone. Two proteins with the same sequence will (almost always) fold to the same structure; two with 30% identity often share a fold but not the details.

Q: What if only a Cα trace is available?
A: Three-state secondary structure (P-SEA) collapses the eight DSSP classes into helix (a), strand (b), and coil (c). P-SEA assigns these from Cα geometry alone — distances and angles — without requiring backbone oxygens, so it works on any Cα trace.

Q: What family and function is it annotated with?
A: Database cross-references. InterPro integrates a dozen domain/family signature databases into unified entries with residue-range hits. GO terms attach function/process/location labels with evidence codes. CATH codes position the fold in a four-level structural taxonomy. Organism is the NCBI-taxonomy species name.

Q: How confident is the AlphaFold model at each residue?
A: pLDDT is the predicted lDDT-Cα score: AlphaFold's confidence that the local environment of each residue (all inter-atomic distances within 15 Å) is correctly placed. It is a per-residue number between 0 and 100, with higher meaning more reliable.

Q: How mobile is each atom in the crystal?
A: B-factor (Debye–Waller factor) reflects atomic displacement in the crystal lattice. It is an experimental observable (units Å²), not a prediction; low values mean the atom is pinned down, high values mean it moves or is heterogeneous across the crystal.

Q: Which residues are buried vs exposed?
A: SASA measures how much of the protein is reachable by solvent. It is computed by rolling a water-sized probe over the atomic surface and summing the exposed area (Å²). Per-residue SASA distinguishes core (buried, low SASA) from surface (exposed, high SASA) residues; total SASA is a whole-molecule size measure.

Q: What do the diagnostic plots show?
A: Plot images: a contact map (which residues are close in 3D, as an N×N binary image), a Ramachandran scatter (backbone torsion angles, revealing secondary-structure composition at a glance), and — for AlphaFold structures — a PAE heatmap (pairwise prediction confidence).

Q: What known structures does this most resemble?
A: The Foldseek neighbor list gives the closest experimentally determined structures in the PDB, ranked by structural alignment. TM-score near 1 means near-identical fold; near 0.3 means only rough topology match. This is how one finds what a novel AlphaFold prediction most resembles in the solved-structure universe.

Q: Are the domains correctly placed relative to each other?
A: Predicted aligned error is AlphaFold's pairwise confidence. Unlike pLDDT (per-residue), PAE is per-residue-pair and captures whether two parts of the structure are correctly placed relative to each other. Units are ångströms of expected positional error.

Q: What do the rendered images show?
A: Structure images are PyMOL renders from six orthogonal camera directions. Cartoon representation draws helices as coils and strands as arrows; sticks shows the backbone as bonds; surface shows the solvent-excluded envelope. Rainbow coloring maps sequence position to hue (blue→red, N→C); chain coloring assigns a distinct color per polypeptide.

Q: What are the backbone torsion angles?
A: φ (phi) and ψ (psi) are the two rotatable backbone dihedrals per residue: φ is the C(i-1)–N–Cα–C torsion, ψ is the N–Cα–C–N(i+1) torsion, both in degrees on (−180°, 180°]. α-helical residues cluster near (−60°, −45°); β-strand residues near (−120°, +130°). A Ramachandran plot is simply a scatter of (φ, ψ) for every residue.